Protein AF-A0A429MKH1-F1 (afdb_monomer)

Organism: Acinetobacter baumannii (NCBI:txid470)

Secondary structure (DSSP, 8-state):
--SHHHHHHHHHHHHTT--------S------HHHHHHHHT--SEEEEEE-TT-TT-THHHH-TT--EEEEEEEE-SEEEE-EEEEEEEESTTSTT-TT--SEEEEEEEEE-S-SSHHHHHT--EEEES-EEEEEEESTT-TTT-EEEEEEEE-SEEESEEEESS--SSS--SEEEE-S---PPPPP-------------SSS---SS--SSS--S-----S---------

Radius of gyration: 36.01 Å; Cα contacts (8 Å, |Δi|>4): 322; chains: 1; bounding box: 52×54×144 Å

pLDDT: mean 73.46, std 16.67, range [40.72, 94.19]

Nearest PDB structures (foldseek):
  4kgh-assembly2_B  TM=3.368E-01  e=6.177E+00  Homo sapiens
  5gn0-assembly4_D  TM=1.586E-01  e=2.064E+00  Mus musculus
  8god-assembly1_A  TM=1.828E-01  e=2.181E+00  Homo sapiens

Foldseek 3Di:
DPPVVVVVVVVVVVVVVPPPPPPPPPPPDDQDVVSVCVVCVPPQKDKDKAFQPHPPDCVCVVPVPFRKIKIKIKGQDKDWDWDWDQWDFAQACHPLHHGDGQWIWGGKTKAADDPDPVNRVVGTKIAHTKMKMWIWGPPVDPVPIDGPDIDTHGPDIGTDIDAADDLDPDDGTTPHHHDDDDDDDDDDDDDDPDDPDDDDDPPDDDPDPDVDDDDPDPDPPDDDDDDDDPD

Structure (mmCIF, N/CA/C/O backbone):
data_AF-A0A429MKH1-F1
#
_entry.id   AF-A0A429MKH1-F1
#
loop_
_atom_site.group_PDB
_atom_site.id
_atom_site.type_symbol
_atom_site.label_atom_id
_atom_site.label_alt_id
_atom_site.label_comp_id
_atom_site.label_asym_id
_atom_site.label_entity_id
_atom_site.label_seq_id
_atom_site.pdbx_PDB_ins_code
_atom_site.Cartn_x
_atom_site.Cartn_y
_atom_site.Cartn_z
_atom_site.occupancy
_atom_site.B_iso_or_equiv
_atom_site.auth_seq_id
_atom_site.auth_comp_id
_atom_site.auth_asym_id
_atom_site.auth_atom_id
_atom_site.pdbx_PDB_model_num
ATOM 1 N N . MET A 1 1 ? 3.947 -36.024 83.982 1.00 50.41 1 MET A N 1
ATOM 2 C CA . MET A 1 1 ? 3.284 -35.509 82.759 1.00 50.41 1 MET A CA 1
ATOM 3 C C . MET A 1 1 ? 3.211 -33.966 82.731 1.00 50.41 1 MET A C 1
ATOM 5 O O . MET A 1 1 ? 2.159 -33.421 82.443 1.00 50.41 1 MET A O 1
ATOM 9 N N . ARG A 1 2 ? 4.301 -33.231 83.033 1.00 52.84 2 ARG A N 1
ATOM 10 C CA . ARG A 1 2 ? 4.325 -31.740 83.039 1.00 52.84 2 ARG A CA 1
ATOM 11 C C . ARG A 1 2 ? 5.346 -31.118 82.068 1.00 52.84 2 ARG A C 1
ATOM 13 O O . ARG A 1 2 ? 5.471 -29.906 82.037 1.00 52.84 2 ARG A O 1
ATOM 20 N N . GLN A 1 3 ? 6.064 -31.931 81.285 1.00 53.59 3 GLN A N 1
ATOM 21 C CA . GLN A 1 3 ? 7.113 -31.466 80.358 1.00 53.59 3 GLN A CA 1
ATOM 22 C C . GLN A 1 3 ? 6.647 -31.337 78.895 1.00 53.59 3 GLN A C 1
ATOM 24 O O . GLN A 1 3 ? 7.294 -30.658 78.105 1.00 53.59 3 GLN A O 1
ATOM 29 N N . PHE A 1 4 ? 5.511 -31.940 78.526 1.00 52.59 4 PHE A N 1
ATOM 30 C CA . PHE A 1 4 ? 4.988 -31.875 77.153 1.00 52.59 4 PHE A CA 1
ATOM 31 C C . PHE A 1 4 ? 4.237 -30.569 76.847 1.00 52.59 4 PHE A C 1
ATOM 33 O O . PHE A 1 4 ? 4.189 -30.151 75.695 1.00 52.59 4 PHE A O 1
ATOM 40 N N . THR A 1 5 ? 3.717 -29.877 77.865 1.00 55.75 5 THR A N 1
ATOM 41 C CA . THR A 1 5 ? 2.999 -28.602 77.701 1.00 55.75 5 THR A CA 1
ATOM 42 C C . THR A 1 5 ? 3.941 -27.415 77.490 1.00 55.75 5 THR A C 1
ATOM 44 O O . THR A 1 5 ? 3.626 -26.520 76.713 1.00 55.75 5 THR A O 1
ATOM 47 N N . SER A 1 6 ? 5.130 -27.413 78.103 1.00 57.75 6 SER A N 1
ATOM 48 C CA . SER A 1 6 ? 6.136 -26.356 77.904 1.00 57.75 6 SER A CA 1
ATOM 49 C C . SER A 1 6 ? 6.764 -26.384 76.507 1.00 57.75 6 SER A C 1
ATOM 51 O O . SER A 1 6 ? 7.094 -25.334 75.963 1.00 57.75 6 SER A O 1
ATOM 53 N N . LEU A 1 7 ? 6.886 -27.571 75.901 1.00 55.81 7 LEU A N 1
ATOM 54 C CA . LEU A 1 7 ? 7.431 -27.735 74.551 1.00 55.81 7 LEU A CA 1
ATOM 55 C C . LEU A 1 7 ? 6.465 -27.204 73.478 1.00 55.81 7 LEU A C 1
ATOM 57 O O . LEU A 1 7 ? 6.894 -26.549 72.534 1.00 55.81 7 LEU A O 1
ATOM 61 N N . GLN A 1 8 ? 5.158 -27.417 73.654 1.00 58.69 8 GLN A N 1
ATOM 62 C CA . GLN A 1 8 ? 4.128 -26.889 72.752 1.00 58.69 8 GLN A CA 1
ATOM 63 C C . GLN A 1 8 ? 4.054 -25.356 72.790 1.00 58.69 8 GLN A C 1
ATOM 65 O O . GLN A 1 8 ? 3.922 -24.727 71.744 1.00 58.69 8 GLN A O 1
ATOM 70 N N . VAL A 1 9 ? 4.212 -24.750 73.972 1.00 63.03 9 VAL A N 1
ATOM 71 C CA . VAL A 1 9 ? 4.250 -23.284 74.121 1.00 63.03 9 VAL A CA 1
ATOM 72 C C . VAL A 1 9 ? 5.523 -22.694 73.499 1.00 63.03 9 VAL A C 1
ATOM 74 O O . VAL A 1 9 ? 5.456 -21.655 72.845 1.00 63.03 9 VAL A O 1
ATOM 77 N N . ALA A 1 10 ? 6.668 -23.374 73.626 1.00 63.72 10 ALA A N 1
ATOM 78 C CA . ALA A 1 10 ? 7.926 -22.934 73.018 1.00 63.72 10 ALA A CA 1
ATOM 79 C C . ALA A 1 10 ? 7.898 -22.987 71.478 1.00 63.72 10 ALA A C 1
ATOM 81 O O . ALA A 1 10 ? 8.402 -22.075 70.827 1.00 63.72 10 ALA A O 1
ATOM 82 N N . ILE A 1 11 ? 7.266 -24.010 70.890 1.00 63.50 11 ILE A N 1
ATOM 83 C CA . ILE A 1 11 ? 7.128 -24.145 69.429 1.00 63.50 11 ILE A CA 1
ATOM 84 C C . ILE A 1 11 ? 6.148 -23.102 68.865 1.00 63.50 11 ILE A C 1
ATOM 86 O O . ILE A 1 11 ? 6.409 -22.537 67.804 1.00 63.50 11 ILE A O 1
ATOM 90 N N . LEU A 1 12 ? 5.069 -22.779 69.591 1.00 60.75 12 LEU A N 1
ATOM 91 C CA . LEU A 1 12 ? 4.129 -21.725 69.187 1.00 60.75 12 LEU A CA 1
ATOM 92 C C . LEU A 1 12 ? 4.775 -20.325 69.227 1.00 60.75 12 LEU A C 1
ATOM 94 O O . LEU A 1 12 ? 4.520 -19.502 68.351 1.00 60.75 12 LEU A O 1
ATOM 98 N N . ALA A 1 13 ? 5.647 -20.070 70.210 1.00 61.47 13 ALA A N 1
ATOM 99 C CA . ALA A 1 13 ? 6.377 -18.808 70.330 1.00 61.47 13 ALA A CA 1
ATOM 100 C C . ALA A 1 13 ? 7.478 -18.652 69.262 1.00 61.47 13 ALA A C 1
ATOM 102 O O . ALA A 1 13 ? 7.646 -17.562 68.718 1.00 61.47 13 ALA A O 1
ATOM 103 N N . LEU A 1 14 ? 8.186 -19.733 68.905 1.00 56.56 14 LEU A N 1
ATOM 104 C CA . LEU A 1 14 ? 9.187 -19.714 67.828 1.00 56.56 14 LEU A CA 1
ATOM 105 C C . LEU A 1 14 ? 8.554 -19.594 66.432 1.00 56.56 14 LEU A C 1
ATOM 107 O O . LEU A 1 14 ? 9.111 -18.915 65.574 1.00 56.56 14 LEU A O 1
ATOM 111 N N . GLY A 1 15 ? 7.374 -20.186 66.208 1.00 58.03 15 GLY A N 1
ATOM 112 C CA . GLY A 1 15 ? 6.645 -20.068 64.939 1.00 58.03 15 GLY A CA 1
ATOM 113 C C . GLY A 1 15 ? 6.175 -18.642 64.632 1.00 58.03 15 GLY A C 1
ATOM 114 O O . GLY A 1 15 ? 6.086 -18.259 63.469 1.00 58.03 15 GLY A O 1
ATOM 115 N N . SER A 1 16 ? 5.948 -17.824 65.665 1.00 56.78 16 SER A N 1
ATOM 116 C CA . SER A 1 16 ? 5.509 -16.435 65.501 1.00 56.78 16 SER A CA 1
ATOM 117 C C . SER A 1 16 ? 6.647 -15.454 65.178 1.00 56.78 16 SER A C 1
ATOM 119 O O . SER A 1 16 ? 6.367 -14.322 64.792 1.00 56.78 16 SER A O 1
ATOM 121 N N . LEU A 1 17 ? 7.912 -15.874 65.304 1.00 53.59 17 LEU A N 1
ATOM 122 C CA . LEU A 1 17 ? 9.107 -15.080 64.973 1.00 53.59 17 LEU A CA 1
ATOM 123 C C . LEU A 1 17 ? 9.612 -15.320 63.538 1.00 53.59 17 LEU A C 1
ATOM 125 O O . LEU A 1 17 ? 10.486 -14.595 63.071 1.00 53.59 17 LEU A O 1
ATOM 129 N N . CYS A 1 18 ? 9.060 -16.312 62.829 1.00 48.94 18 CYS A N 1
ATOM 130 C CA . CYS A 1 18 ? 9.455 -16.674 61.463 1.00 48.94 18 CYS A CA 1
ATOM 131 C C . CYS A 1 18 ? 8.502 -16.159 60.375 1.00 48.94 18 CYS A C 1
ATOM 133 O O . CYS A 1 18 ? 8.669 -16.515 59.209 1.00 48.94 18 CYS A O 1
ATOM 135 N N . PHE A 1 19 ? 7.530 -15.304 60.709 1.00 48.75 19 PHE A N 1
ATOM 136 C CA . PHE A 1 19 ? 6.819 -14.551 59.681 1.00 48.75 19 PHE A CA 1
ATOM 137 C C . PHE A 1 19 ? 7.773 -13.514 59.102 1.00 48.75 19 PHE A C 1
ATOM 139 O O . PHE A 1 19 ? 7.981 -12.445 59.670 1.00 48.75 19 PHE A O 1
ATOM 146 N N . SER A 1 20 ? 8.379 -13.854 57.967 1.00 53.75 20 SER A N 1
ATOM 147 C CA . SER A 1 20 ? 9.027 -12.890 57.097 1.00 53.75 20 SER A CA 1
ATOM 148 C C . SER A 1 20 ? 8.030 -11.765 56.828 1.00 53.75 20 SER A C 1
ATOM 150 O O . SER A 1 20 ? 7.059 -11.942 56.094 1.00 53.75 20 SER A O 1
ATOM 152 N N . THR A 1 21 ? 8.250 -10.601 57.434 1.00 56.50 21 THR A N 1
ATOM 153 C CA . THR A 1 21 ? 7.690 -9.356 56.924 1.00 56.50 21 THR A CA 1
ATOM 154 C C . THR A 1 21 ? 8.308 -9.170 55.549 1.00 56.50 21 THR A C 1
ATOM 156 O O . THR A 1 21 ? 9.430 -8.679 55.423 1.00 56.50 21 THR A O 1
ATOM 159 N N . ALA A 1 22 ? 7.614 -9.642 54.516 1.00 48.25 22 ALA A N 1
ATOM 160 C CA . ALA A 1 22 ? 7.867 -9.195 53.166 1.00 48.25 22 ALA A CA 1
ATOM 161 C C . ALA A 1 22 ? 7.499 -7.711 53.155 1.00 48.25 22 ALA A C 1
ATOM 163 O O . ALA A 1 22 ? 6.336 -7.344 52.997 1.00 48.25 22 ALA A O 1
ATOM 164 N N . TYR A 1 23 ? 8.486 -6.857 53.419 1.00 49.69 23 TYR A N 1
ATOM 165 C CA . TYR A 1 23 ? 8.398 -5.466 53.025 1.00 49.69 23 TYR A CA 1
ATOM 166 C C . TYR A 1 23 ? 8.253 -5.496 51.507 1.00 49.69 23 TYR A C 1
ATOM 168 O O . TYR A 1 23 ? 9.202 -5.807 50.789 1.00 49.69 23 TYR A O 1
ATOM 176 N N . ALA A 1 24 ? 7.031 -5.270 51.029 1.00 41.91 24 ALA A N 1
ATOM 177 C CA . ALA A 1 24 ? 6.824 -4.819 49.671 1.00 41.91 24 ALA A CA 1
ATOM 178 C C . ALA A 1 24 ? 7.508 -3.455 49.600 1.00 41.91 24 ALA A C 1
ATOM 180 O O . ALA A 1 24 ? 6.953 -2.446 50.033 1.00 41.91 24 ALA A O 1
ATOM 181 N N . ASP A 1 25 ? 8.771 -3.472 49.183 1.00 42.44 25 ASP A N 1
ATOM 182 C CA . ASP A 1 25 ? 9.542 -2.274 48.917 1.00 42.44 25 ASP A CA 1
ATOM 183 C C . ASP A 1 25 ? 8.724 -1.405 47.959 1.00 42.44 25 ASP A C 1
ATOM 185 O O . ASP A 1 25 ? 8.190 -1.887 46.954 1.00 42.44 25 ASP A O 1
ATOM 189 N N . SER A 1 26 ? 8.557 -0.140 48.327 1.00 51.47 26 SER A N 1
ATOM 190 C CA . SER A 1 26 ? 7.671 0.847 47.714 1.00 51.47 26 SER A CA 1
ATOM 191 C C . SER A 1 26 ? 8.205 1.339 46.365 1.00 51.47 26 SER A C 1
ATOM 193 O O . SER A 1 26 ? 8.283 2.537 46.108 1.00 51.47 26 SER A O 1
ATOM 195 N N . THR A 1 27 ? 8.616 0.414 45.504 1.00 52.97 27 THR A N 1
ATOM 196 C CA . THR A 1 27 ? 9.078 0.678 44.135 1.00 52.97 27 THR A CA 1
ATOM 197 C C . THR A 1 27 ? 7.924 0.710 43.135 1.00 52.97 27 THR A C 1
ATOM 199 O O . THR A 1 27 ? 8.103 1.119 41.990 1.00 52.97 27 THR A O 1
ATOM 202 N N . LEU A 1 28 ? 6.714 0.347 43.568 1.00 50.41 28 LEU A N 1
ATOM 203 C CA . LEU A 1 28 ? 5.492 0.624 42.825 1.00 50.41 28 LEU A CA 1
ATOM 204 C C . LEU A 1 28 ? 5.065 2.064 43.110 1.00 50.41 28 LEU A C 1
ATOM 206 O O . LEU A 1 28 ? 4.409 2.348 44.111 1.00 50.41 28 LEU A O 1
ATOM 210 N N . VAL A 1 29 ? 5.472 2.973 42.226 1.00 70.56 29 VAL A N 1
ATOM 211 C CA . VAL A 1 29 ? 5.036 4.372 42.237 1.00 70.56 29 VAL A CA 1
ATOM 212 C C . VAL A 1 29 ? 3.586 4.429 41.741 1.00 70.56 29 VAL A C 1
ATOM 214 O O . VAL A 1 29 ? 3.331 4.064 40.590 1.00 70.56 29 VAL A O 1
ATOM 217 N N . PRO A 1 30 ? 2.616 4.860 42.568 1.00 64.69 30 PRO A N 1
ATOM 218 C CA . PRO A 1 30 ? 1.261 5.102 42.098 1.00 64.69 30 PRO A CA 1
ATOM 219 C C . PRO A 1 30 ? 1.279 6.317 41.168 1.00 64.69 30 PRO A C 1
ATOM 221 O O . PRO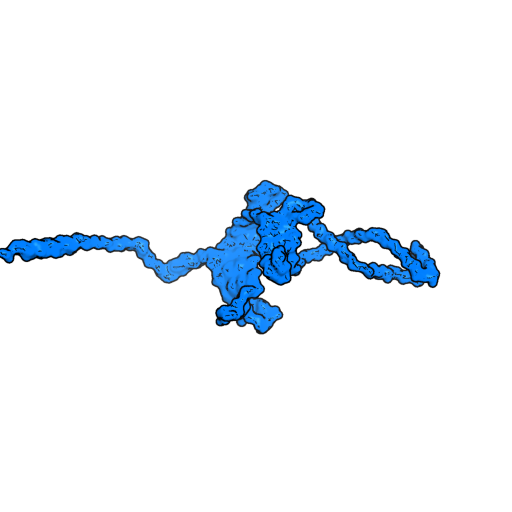 A 1 30 ? 1.517 7.437 41.611 1.00 64.69 30 PRO A O 1
ATOM 224 N N . MET A 1 31 ? 1.050 6.088 39.878 1.00 68.25 31 MET A N 1
ATOM 225 C CA . MET A 1 31 ? 0.896 7.164 38.902 1.00 68.25 31 MET A CA 1
ATOM 226 C C . MET A 1 31 ? -0.550 7.658 38.930 1.00 68.25 31 MET A C 1
ATOM 228 O O . MET A 1 31 ? -1.486 6.866 38.807 1.00 68.25 31 MET A O 1
ATOM 232 N N . SER A 1 32 ? -0.729 8.964 39.102 1.00 77.56 32 SER A N 1
ATOM 233 C CA . SER A 1 32 ? -2.026 9.635 38.989 1.00 77.56 32 SER A CA 1
ATOM 234 C C . SER A 1 32 ? -2.577 9.550 37.563 1.00 77.56 32 SER A C 1
ATOM 236 O O . SER A 1 32 ? -1.822 9.369 36.612 1.00 77.56 32 SER A O 1
ATOM 238 N N . ASP A 1 33 ? -3.884 9.749 37.374 1.00 66.69 33 ASP A N 1
ATOM 239 C CA . ASP A 1 33 ? -4.493 9.779 36.033 1.00 66.69 33 ASP A CA 1
ATOM 240 C C . ASP A 1 33 ? -3.864 10.843 35.114 1.00 66.69 33 ASP A C 1
ATOM 242 O O . ASP A 1 33 ? -3.811 10.658 33.900 1.00 66.69 33 ASP A O 1
ATOM 246 N N . ALA A 1 34 ? -3.321 11.928 35.679 1.00 70.88 34 ALA A N 1
ATOM 247 C CA . ALA A 1 34 ? -2.579 12.946 34.938 1.00 70.88 34 ALA A CA 1
ATOM 248 C C . ALA A 1 34 ? -1.201 12.444 34.473 1.00 70.88 34 ALA A C 1
ATOM 250 O O . ALA A 1 34 ? -0.817 12.685 33.331 1.00 70.88 34 ALA A O 1
ATOM 251 N N . GLU A 1 35 ? -0.482 11.701 35.316 1.00 69.56 35 GLU A N 1
ATOM 252 C CA . GLU A 1 35 ? 0.789 11.061 34.952 1.0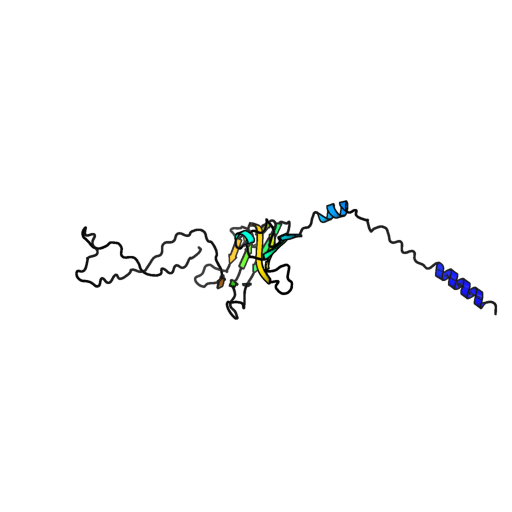0 69.56 35 GLU A CA 1
ATOM 253 C C . GLU A 1 35 ? 0.561 9.894 33.982 1.00 69.56 35 GLU A C 1
ATOM 255 O O . GLU A 1 35 ? 1.269 9.770 32.988 1.00 69.56 35 GLU A O 1
ATOM 260 N N . LEU A 1 36 ? -0.495 9.100 34.187 1.00 66.44 36 LEU A N 1
ATOM 261 C CA . LEU A 1 36 ? -0.951 8.084 33.240 1.00 66.44 36 LEU A CA 1
ATOM 262 C C . LEU A 1 36 ? -1.354 8.701 31.897 1.00 66.44 36 LEU A C 1
ATOM 264 O O . LEU A 1 36 ? -1.063 8.106 30.863 1.00 66.44 36 LEU A O 1
ATOM 268 N N . SER A 1 37 ? -1.991 9.876 31.883 1.00 62.97 37 SER A N 1
ATOM 269 C CA . SER A 1 37 ? -2.334 10.606 30.655 1.00 62.97 37 SER A CA 1
ATOM 270 C C . SER A 1 37 ? -1.098 11.189 29.968 1.00 62.97 37 SER A C 1
ATOM 272 O O . SER A 1 37 ? -1.006 11.133 28.744 1.00 62.97 37 SER A O 1
ATOM 274 N N . ALA A 1 38 ? -0.138 11.719 30.729 1.00 62.81 38 ALA A N 1
ATOM 275 C CA . ALA A 1 38 ? 1.119 12.241 30.196 1.00 62.81 38 ALA A CA 1
ATOM 276 C C . ALA A 1 38 ? 1.988 11.128 29.585 1.00 62.81 38 ALA A C 1
ATOM 278 O O . ALA A 1 38 ? 2.637 11.340 28.566 1.00 62.81 38 ALA A O 1
ATOM 279 N N . THR A 1 39 ? 1.956 9.921 30.159 1.00 60.34 39 THR A N 1
ATOM 280 C CA . THR A 1 39 ? 2.683 8.753 29.642 1.00 60.34 39 THR A CA 1
ATOM 281 C C . THR A 1 39 ? 1.922 8.011 28.531 1.00 60.34 39 THR A C 1
ATOM 283 O O . THR A 1 39 ? 2.551 7.475 27.624 1.00 60.34 39 THR A O 1
ATOM 286 N N . ARG A 1 40 ? 0.578 8.006 28.526 1.00 54.72 40 ARG A N 1
ATOM 287 C CA . ARG A 1 40 ? -0.246 7.409 27.448 1.00 54.72 40 ARG A CA 1
ATOM 288 C C . ARG A 1 40 ? -0.404 8.287 26.203 1.00 54.72 40 ARG A C 1
ATOM 290 O O . ARG A 1 40 ? -0.813 7.767 25.170 1.00 54.72 40 ARG A O 1
ATOM 297 N N . GLY A 1 41 ? -0.079 9.578 26.279 1.00 53.53 41 GLY A N 1
ATOM 298 C CA . GLY A 1 41 ? -0.153 10.517 25.151 1.00 53.53 41 GLY A CA 1
ATOM 299 C C . GLY A 1 41 ? 0.891 10.298 24.047 1.00 53.53 41 GLY A C 1
ATOM 300 O O . GLY A 1 41 ? 0.858 11.003 23.048 1.00 53.53 41 GLY A O 1
ATOM 301 N N . GLN A 1 42 ? 1.801 9.332 24.207 1.00 57.59 42 GLN A N 1
ATOM 302 C CA . GLN A 1 42 ? 2.759 8.898 23.182 1.00 57.59 42 GLN A CA 1
ATOM 303 C C . GLN A 1 42 ? 2.389 7.504 22.662 1.00 57.59 42 GLN A C 1
ATOM 305 O O . GLN A 1 42 ? 3.211 6.586 22.625 1.00 57.59 42 GLN A O 1
ATOM 310 N N . ALA A 1 43 ? 1.112 7.300 22.341 1.00 61.91 43 ALA A N 1
ATOM 311 C CA . ALA A 1 43 ? 0.675 6.054 21.737 1.00 61.91 43 ALA A CA 1
ATOM 312 C C . ALA A 1 43 ? 1.197 6.001 20.296 1.00 61.91 43 ALA A C 1
ATOM 314 O O . ALA A 1 43 ? 0.579 6.531 19.382 1.00 61.91 43 ALA A O 1
ATOM 315 N N . LEU A 1 44 ? 2.337 5.327 20.112 1.00 75.56 44 LEU A N 1
ATOM 316 C CA . LEU A 1 44 ? 2.948 5.063 18.806 1.00 75.56 44 LEU A CA 1
ATOM 317 C C . LEU A 1 44 ? 1.933 4.491 17.800 1.00 75.56 44 LEU A C 1
ATOM 319 O O . LEU A 1 44 ? 2.051 4.732 16.608 1.00 75.56 44 LEU A O 1
ATOM 323 N N . MET A 1 45 ? 0.934 3.744 18.280 1.00 81.94 45 MET A N 1
ATOM 324 C CA . MET A 1 45 ? -0.179 3.233 17.487 1.00 81.94 45 MET A CA 1
ATOM 325 C C . MET A 1 45 ? -1.493 3.870 17.946 1.00 81.94 45 MET A C 1
ATOM 327 O O . MET A 1 45 ? -1.872 3.742 19.113 1.00 81.94 45 MET A O 1
ATOM 331 N N . SER A 1 46 ? -2.214 4.500 17.022 1.00 85.00 46 SER A N 1
ATOM 332 C CA . SER A 1 46 ? -3.532 5.089 17.246 1.00 85.00 46 SER A CA 1
ATOM 333 C C . SER A 1 46 ? -4.610 4.254 16.555 1.00 85.00 46 SER A C 1
ATOM 335 O O . SER A 1 46 ? -4.469 3.834 15.411 1.00 85.00 46 SER A O 1
ATOM 337 N N . MET A 1 47 ? -5.712 3.976 17.250 1.00 85.62 47 MET A N 1
ATOM 338 C CA . MET A 1 47 ? -6.861 3.279 16.670 1.00 85.62 47 MET A CA 1
ATOM 339 C C . MET A 1 47 ? -8.052 4.227 16.636 1.00 85.62 47 MET A C 1
ATOM 341 O O . MET A 1 47 ? -8.427 4.804 17.654 1.00 85.62 47 MET A O 1
ATOM 345 N N . SER A 1 48 ? -8.667 4.360 15.469 1.00 88.44 48 SER A N 1
ATOM 346 C CA . SER A 1 48 ? -9.866 5.162 15.254 1.00 88.44 48 SER A CA 1
ATOM 347 C C . SER A 1 48 ? -10.937 4.331 14.555 1.00 88.44 48 SER A C 1
ATOM 349 O O . SER A 1 48 ? -10.640 3.429 13.769 1.00 88.44 48 SER A O 1
ATOM 351 N N . TYR A 1 49 ? -12.196 4.612 14.878 1.00 89.69 49 TYR A N 1
ATOM 352 C CA . TYR A 1 49 ? -13.349 3.958 14.276 1.00 89.69 49 TYR A CA 1
ATOM 353 C C . TYR A 1 49 ? -14.320 5.018 13.771 1.00 89.69 49 TYR A C 1
ATOM 355 O O . TYR A 1 49 ? -14.731 5.891 14.533 1.00 89.69 49 TYR A O 1
ATOM 363 N N . ILE A 1 50 ? -14.693 4.918 12.498 1.00 88.75 50 ILE A N 1
ATOM 364 C CA . ILE A 1 50 ? -15.715 5.752 11.872 1.00 88.75 50 ILE A CA 1
ATOM 365 C C . ILE A 1 50 ? -16.936 4.869 11.630 1.00 88.75 50 ILE A C 1
ATOM 367 O O . ILE A 1 50 ? -16.878 3.881 10.891 1.00 88.75 50 ILE A O 1
ATOM 371 N N . ALA A 1 51 ? -18.053 5.216 12.266 1.00 86.62 51 ALA A N 1
ATOM 372 C CA . ALA A 1 51 ? -19.289 4.459 12.132 1.00 86.62 51 ALA A CA 1
ATOM 373 C C . ALA A 1 51 ? -19.917 4.630 10.730 1.00 86.62 51 ALA A C 1
ATOM 375 O O . ALA A 1 51 ? -19.712 5.657 10.079 1.00 86.62 51 ALA A O 1
ATOM 376 N N . PRO A 1 52 ? -20.753 3.678 10.269 1.00 86.31 52 PRO A N 1
ATOM 377 C CA . PRO A 1 52 ? -21.450 3.787 8.982 1.00 86.31 52 PRO A CA 1
ATOM 378 C C . PRO A 1 52 ? -22.251 5.084 8.800 1.00 86.31 52 PRO A C 1
ATOM 380 O O . PRO A 1 52 ? -22.270 5.667 7.724 1.00 86.31 52 PRO A O 1
ATOM 383 N N . ASN A 1 53 ? -22.880 5.562 9.876 1.00 84.75 53 ASN A N 1
ATOM 384 C CA . ASN A 1 53 ? -23.734 6.751 9.853 1.00 84.75 53 ASN A CA 1
ATOM 385 C C . ASN A 1 53 ? -22.998 8.048 10.237 1.00 84.75 53 ASN A C 1
ATOM 387 O O . ASN A 1 53 ? -23.645 9.090 10.358 1.00 84.75 53 ASN A O 1
ATOM 391 N N . ASP A 1 54 ? -21.685 7.987 10.474 1.00 84.31 54 ASP A N 1
ATOM 392 C CA . ASP A 1 54 ? -20.885 9.142 10.881 1.00 84.31 54 ASP A CA 1
ATOM 393 C C . ASP A 1 54 ? -20.785 10.175 9.745 1.00 84.31 54 ASP A C 1
ATOM 395 O O . ASP A 1 54 ? -20.692 9.823 8.570 1.00 84.31 54 ASP A O 1
ATOM 399 N N . SER A 1 55 ? -20.786 11.464 10.083 1.00 81.56 55 SER A N 1
ATOM 400 C CA . SER A 1 55 ? -20.580 12.551 9.118 1.00 81.56 55 SER A CA 1
ATOM 401 C C . SER A 1 55 ? -19.210 12.519 8.433 1.00 81.56 55 SER A C 1
ATOM 403 O O . SER A 1 5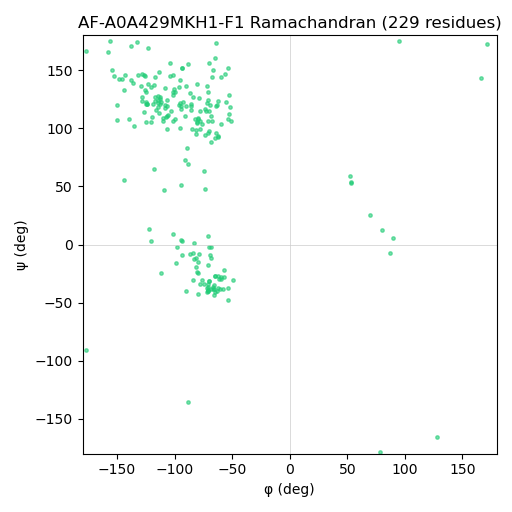5 ? -19.095 13.001 7.310 1.00 81.56 55 SER A O 1
ATOM 405 N N . ALA A 1 56 ? -18.188 11.952 9.082 1.00 83.81 56 ALA A N 1
ATOM 406 C CA . ALA A 1 56 ? -16.851 11.784 8.518 1.00 83.81 56 ALA A CA 1
ATOM 407 C C . ALA A 1 56 ? -16.752 10.590 7.548 1.00 83.81 56 ALA A C 1
ATOM 409 O O . ALA A 1 56 ? -15.730 10.414 6.884 1.00 83.81 56 ALA A O 1
ATOM 410 N N . ASN A 1 57 ? -17.796 9.758 7.455 1.00 84.25 57 ASN A N 1
ATOM 411 C CA . ASN A 1 57 ? -17.813 8.598 6.577 1.00 84.25 57 ASN A CA 1
ATOM 412 C C . ASN A 1 57 ? -18.143 8.998 5.129 1.00 84.25 57 ASN A C 1
ATOM 414 O O . ASN A 1 57 ? -19.296 9.259 4.779 1.00 84.25 57 ASN A O 1
ATOM 418 N N . LEU A 1 58 ? -17.122 9.007 4.270 1.00 83.31 58 LEU A N 1
ATOM 419 C CA . LEU A 1 58 ? -17.269 9.359 2.856 1.00 83.31 58 LEU A CA 1
ATOM 420 C C . LEU A 1 58 ? -18.010 8.287 2.036 1.00 83.31 58 LEU A C 1
ATOM 422 O O . LEU A 1 58 ? -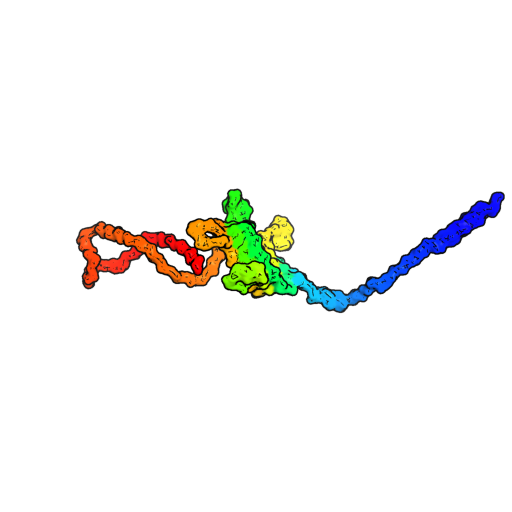18.549 8.618 0.981 1.00 83.31 58 LEU A O 1
ATOM 426 N N . GLU A 1 59 ? -18.131 7.039 2.510 1.00 81.06 59 GLU A N 1
ATOM 427 C CA . GLU A 1 59 ? -18.900 6.008 1.788 1.00 81.06 59 GLU A CA 1
ATOM 428 C C . GLU A 1 59 ? -20.384 6.338 1.709 1.00 81.06 59 GLU A C 1
ATOM 430 O O . GLU A 1 59 ? -21.033 5.995 0.723 1.00 81.06 59 GLU A O 1
ATOM 435 N N . LYS A 1 60 ? -20.909 7.099 2.674 1.00 75.19 60 LYS A N 1
ATOM 436 C CA . LYS A 1 60 ? -22.281 7.611 2.623 1.00 75.19 60 LYS A CA 1
ATOM 437 C C . LYS A 1 60 ? -22.531 8.493 1.392 1.00 7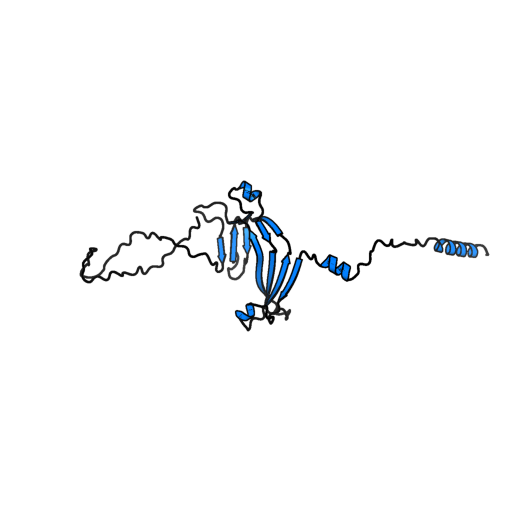5.19 60 LYS A C 1
ATOM 439 O O . LYS A 1 60 ? -23.660 8.549 0.908 1.00 75.19 60 LYS A O 1
ATOM 444 N N . LEU A 1 61 ? -21.503 9.189 0.892 1.00 76.81 61 LEU A N 1
ATOM 445 C CA . LEU A 1 61 ? -21.598 10.032 -0.307 1.00 76.81 61 LEU A CA 1
ATOM 446 C C . LEU A 1 61 ? -21.615 9.197 -1.592 1.00 76.81 61 LEU A C 1
ATOM 448 O O . LEU A 1 61 ? -22.224 9.612 -2.575 1.00 76.81 61 LEU A O 1
ATOM 452 N N . ARG A 1 62 ? -20.959 8.031 -1.585 1.00 80.69 62 ARG A N 1
ATOM 453 C CA . ARG A 1 62 ? -20.959 7.089 -2.710 1.00 80.69 62 ARG A CA 1
ATOM 454 C C . ARG A 1 62 ? -22.243 6.257 -2.744 1.00 80.69 62 ARG A C 1
ATOM 456 O O . ARG A 1 62 ? -22.802 6.041 -3.814 1.00 80.69 62 ARG A O 1
ATOM 463 N N . ASP A 1 63 ? -22.692 5.785 -1.583 1.00 77.69 63 ASP A N 1
ATOM 464 C CA . ASP A 1 63 ? -23.900 4.984 -1.401 1.00 77.69 63 ASP A CA 1
ATOM 465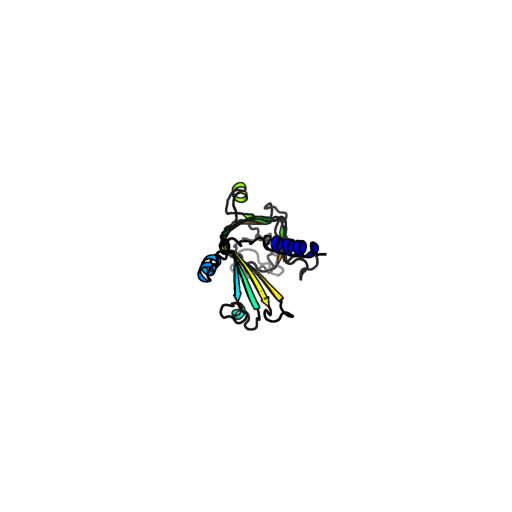 C C . ASP A 1 63 ? -24.499 5.235 -0.008 1.00 77.69 63 ASP A C 1
ATOM 467 O O . ASP A 1 63 ? -23.999 4.760 1.017 1.00 77.69 63 ASP A O 1
ATOM 471 N N . SER A 1 64 ? -25.616 5.963 0.018 1.00 70.19 64 SER A N 1
ATOM 472 C CA . SER A 1 64 ? -26.336 6.344 1.238 1.00 70.19 64 SER A CA 1
ATOM 473 C C . SER A 1 64 ? -26.999 5.171 1.965 1.00 70.19 64 SER A C 1
ATOM 475 O O . SER A 1 64 ? -27.436 5.335 3.104 1.00 70.19 64 SER A O 1
ATOM 477 N N . SER A 1 65 ? -27.064 3.996 1.333 1.00 72.62 65 SER A N 1
ATOM 478 C CA . SER A 1 65 ? -27.539 2.746 1.930 1.00 72.62 65 SER A CA 1
ATOM 479 C C . SER A 1 65 ? -26.403 1.842 2.424 1.00 72.62 65 SER A C 1
ATOM 481 O O . SER A 1 65 ? -26.660 0.784 3.007 1.00 72.62 65 SER A O 1
ATOM 483 N N . SER A 1 66 ? -25.142 2.246 2.224 1.00 75.31 66 SER A N 1
ATOM 484 C CA . SER A 1 66 ? -23.998 1.437 2.628 1.00 75.31 66 SER A CA 1
ATOM 485 C C . SER A 1 66 ? -23.845 1.415 4.154 1.00 75.31 66 SER A C 1
ATOM 487 O O . SER A 1 66 ? -23.705 2.432 4.826 1.00 75.31 66 SER A O 1
ATOM 489 N N . ASN A 1 67 ? -23.875 0.212 4.729 1.00 85.88 67 ASN A N 1
ATOM 490 C CA . ASN A 1 67 ? -23.655 -0.021 6.157 1.00 85.88 67 ASN A CA 1
ATOM 491 C C . ASN A 1 67 ? -22.181 -0.368 6.426 1.00 85.88 67 ASN A C 1
ATOM 493 O O . ASN A 1 67 ? -21.883 -1.420 6.997 1.00 85.88 67 ASN A O 1
ATOM 497 N N . VAL A 1 68 ? -21.259 0.456 5.919 1.00 89.44 68 VAL A N 1
ATOM 498 C CA . VAL A 1 68 ? -19.810 0.210 5.984 1.00 89.44 68 VAL A CA 1
ATOM 499 C C . VAL A 1 68 ? -19.169 1.139 7.008 1.00 89.44 68 VAL A C 1
ATOM 501 O O . VAL A 1 68 ? -19.253 2.355 6.878 1.00 89.44 68 VAL A O 1
ATOM 504 N N . GLY A 1 69 ? -18.547 0.567 8.037 1.00 90.38 69 GLY A N 1
ATOM 505 C CA . GLY A 1 69 ? -17.737 1.293 9.016 1.00 90.38 69 GLY A CA 1
ATOM 506 C C . GLY A 1 69 ? -16.248 1.081 8.758 1.00 90.38 69 GLY A C 1
ATOM 507 O O . GLY A 1 69 ? -15.859 0.065 8.183 1.00 90.38 69 GLY A O 1
ATOM 508 N N . PHE A 1 70 ? -15.419 2.015 9.213 1.00 91.88 70 PHE A N 1
ATOM 509 C CA . PHE A 1 70 ? -13.973 1.978 9.003 1.00 91.88 70 PHE A CA 1
ATOM 510 C C . PHE A 1 70 ? -13.230 1.866 10.321 1.00 91.88 70 PHE A C 1
ATOM 512 O O . PHE A 1 70 ? -13.424 2.689 11.212 1.00 91.88 70 PHE A O 1
ATOM 519 N N . TYR A 1 71 ? -12.355 0.873 10.429 1.00 91.75 71 TYR A N 1
ATOM 520 C CA . TYR A 1 71 ? -11.411 0.744 11.535 1.00 91.75 71 TYR A CA 1
ATOM 521 C C . TYR A 1 71 ? -10.024 1.092 11.021 1.00 91.75 71 TYR A C 1
ATOM 523 O O . TYR A 1 71 ? -9.468 0.329 10.235 1.00 91.75 71 TYR A O 1
ATOM 531 N N . LYS A 1 72 ? -9.476 2.226 11.455 1.00 91.81 72 LYS A N 1
ATOM 532 C CA . LYS A 1 72 ? -8.155 2.710 11.051 1.00 91.81 72 LYS A CA 1
ATOM 533 C C . LYS A 1 72 ? -7.180 2.581 12.215 1.00 91.81 72 LYS A C 1
ATOM 535 O O . LYS A 1 72 ? -7.373 3.197 13.261 1.00 91.81 72 LYS A O 1
ATOM 540 N N . LEU A 1 73 ? -6.128 1.804 12.000 1.00 91.56 73 LEU A N 1
ATOM 541 C CA . LEU A 1 73 ? -4.960 1.698 12.860 1.00 91.56 73 LEU A CA 1
ATOM 542 C C . LEU A 1 73 ? -3.836 2.528 12.233 1.00 91.56 73 LEU A C 1
ATOM 544 O O . LEU A 1 73 ? -3.295 2.145 11.199 1.00 91.56 73 LEU A O 1
ATOM 548 N N . GLY A 1 74 ? -3.534 3.681 12.817 1.00 91.50 74 GLY A N 1
ATOM 549 C CA . GLY A 1 74 ? -2.404 4.526 12.451 1.00 91.50 74 GLY A CA 1
ATOM 550 C C . GLY A 1 74 ? -1.179 4.226 13.307 1.00 91.50 74 GLY A C 1
ATOM 551 O O . GLY A 1 74 ? -1.298 3.794 14.452 1.00 91.50 74 GLY A O 1
ATOM 552 N N . LEU A 1 75 ? -0.006 4.470 12.744 1.00 90.38 75 LEU A N 1
ATOM 553 C CA . LEU A 1 75 ? 1.269 4.523 13.440 1.00 90.38 75 LEU A CA 1
ATOM 554 C C . LEU A 1 75 ? 1.749 5.975 13.383 1.00 90.38 75 LEU A C 1
ATOM 556 O O . LEU A 1 75 ? 1.919 6.504 12.292 1.00 90.38 75 LEU A O 1
ATOM 560 N N . GLU A 1 76 ? 1.957 6.624 14.522 1.00 88.06 76 GLU A N 1
ATOM 561 C CA . GLU A 1 76 ? 2.479 7.995 14.596 1.00 88.06 76 GLU A CA 1
ATOM 562 C C . GLU A 1 76 ? 4.012 7.964 14.619 1.00 88.06 76 GLU A C 1
ATOM 564 O O . GLU A 1 76 ? 4.650 8.196 15.647 1.00 88.06 76 GLU A O 1
ATOM 569 N N . ALA A 1 77 ? 4.601 7.577 13.485 1.00 88.44 77 ALA A N 1
ATOM 570 C CA . ALA A 1 77 ? 6.045 7.505 13.287 1.00 88.44 77 ALA A CA 1
ATOM 571 C C . ALA A 1 77 ? 6.438 7.573 11.805 1.00 88.44 77 ALA A C 1
ATOM 573 O O . ALA A 1 77 ? 5.619 7.368 10.906 1.00 88.44 77 ALA A O 1
ATOM 574 N N . GLU A 1 78 ? 7.727 7.810 11.568 1.00 89.75 78 GLU A N 1
ATOM 575 C CA . GLU A 1 78 ? 8.370 7.547 10.284 1.00 89.75 78 GLU A CA 1
ATOM 576 C C . GLU A 1 78 ? 8.827 6.086 10.251 1.00 89.75 78 GLU A C 1
ATOM 578 O O . GLU A 1 78 ? 9.603 5.642 11.097 1.00 89.75 78 GLU A O 1
ATOM 583 N N . LEU A 1 79 ? 8.295 5.327 9.297 1.00 90.00 79 LEU A N 1
ATOM 584 C CA . LEU A 1 79 ? 8.645 3.934 9.074 1.00 90.00 79 LEU A CA 1
ATOM 585 C C . LEU A 1 79 ? 9.567 3.843 7.858 1.00 90.00 79 LEU A C 1
ATOM 587 O O . LEU A 1 79 ? 9.151 4.127 6.737 1.00 90.00 79 LEU A O 1
ATOM 591 N N . GLU A 1 80 ? 10.806 3.426 8.091 1.00 92.56 80 GLU A N 1
ATOM 592 C CA . GLU A 1 80 ? 11.812 3.187 7.057 1.00 92.56 80 GLU A CA 1
ATOM 593 C C . GLU A 1 80 ? 11.802 1.699 6.667 1.00 92.56 80 GLU A C 1
ATOM 595 O O . GLU A 1 80 ? 11.991 0.822 7.512 1.00 92.56 80 GLU A O 1
ATOM 600 N N . ILE A 1 81 ? 11.510 1.400 5.395 1.00 90.75 81 ILE A N 1
ATOM 601 C CA . ILE A 1 81 ? 11.411 0.031 4.869 1.00 90.75 81 ILE A CA 1
ATOM 602 C C . ILE A 1 81 ? 12.276 -0.139 3.624 1.00 90.75 81 ILE A C 1
ATOM 604 O O . ILE A 1 81 ? 12.024 0.482 2.592 1.00 90.75 81 ILE A O 1
ATOM 608 N N . ASN A 1 82 ? 13.192 -1.100 3.668 1.00 91.25 82 ASN A N 1
ATOM 609 C CA . ASN A 1 82 ? 13.768 -1.712 2.477 1.00 91.25 82 ASN A CA 1
ATOM 610 C C . ASN A 1 82 ? 13.327 -3.170 2.401 1.00 91.25 82 ASN A C 1
ATOM 612 O O . ASN A 1 82 ? 13.651 -3.992 3.261 1.00 91.25 82 ASN A O 1
ATOM 616 N N . ALA A 1 83 ? 12.516 -3.475 1.394 1.00 90.75 83 ALA A N 1
ATOM 617 C CA . ALA A 1 83 ? 11.923 -4.789 1.227 1.00 90.75 83 ALA A CA 1
ATOM 618 C C . ALA A 1 83 ? 12.224 -5.334 -0.163 1.00 90.75 83 ALA A C 1
ATOM 620 O O . ALA A 1 83 ? 12.009 -4.664 -1.170 1.00 90.75 83 ALA A O 1
ATOM 621 N N . ASN A 1 84 ? 12.650 -6.594 -0.212 1.00 90.00 84 ASN A N 1
ATOM 622 C CA . ASN A 1 84 ? 12.738 -7.372 -1.438 1.00 90.00 84 ASN A CA 1
ATOM 623 C C . ASN A 1 84 ? 11.830 -8.596 -1.306 1.00 90.00 84 ASN A C 1
ATOM 625 O O . ASN A 1 84 ? 12.070 -9.502 -0.507 1.00 90.00 84 ASN A O 1
ATOM 629 N N . ILE A 1 85 ? 10.746 -8.582 -2.067 1.00 91.69 85 ILE A N 1
ATOM 630 C CA . ILE A 1 85 ? 9.673 -9.560 -2.038 1.00 91.69 85 ILE A CA 1
ATOM 631 C C . ILE A 1 85 ? 9.757 -10.358 -3.333 1.00 91.69 85 ILE A C 1
ATOM 633 O O . ILE A 1 85 ? 9.402 -9.887 -4.412 1.00 91.69 85 ILE A O 1
ATOM 637 N N . ARG A 1 86 ? 10.181 -11.619 -3.220 1.00 91.00 86 ARG A N 1
ATOM 638 C CA . ARG A 1 86 ? 10.288 -12.515 -4.379 1.00 91.00 86 ARG A CA 1
ATOM 639 C C . ARG A 1 86 ? 8.956 -12.690 -5.109 1.00 91.00 86 ARG A C 1
ATOM 641 O O . ARG A 1 86 ? 8.958 -12.796 -6.327 1.00 91.00 86 ARG A O 1
ATOM 648 N N . LYS A 1 87 ? 7.846 -12.756 -4.370 1.00 91.06 87 LYS A N 1
ATOM 649 C CA . LYS A 1 87 ? 6.506 -12.931 -4.934 1.00 91.06 87 LYS A CA 1
ATOM 650 C C . LYS A 1 87 ? 5.458 -12.268 -4.044 1.00 91.06 87 LYS A C 1
ATOM 652 O O . LYS A 1 87 ? 5.351 -12.620 -2.869 1.00 91.06 87 LYS A O 1
ATOM 657 N N . LEU A 1 88 ? 4.718 -11.309 -4.594 1.00 91.31 88 LEU A N 1
ATOM 658 C CA . LEU A 1 88 ? 3.602 -10.625 -3.948 1.00 91.31 88 LEU A CA 1
ATOM 659 C C . LEU A 1 88 ? 2.304 -11.109 -4.590 1.00 91.31 88 LEU A C 1
ATOM 661 O O . LEU A 1 88 ? 2.018 -10.795 -5.743 1.00 91.31 88 LEU A O 1
ATOM 665 N N . GLN A 1 89 ? 1.533 -11.877 -3.829 1.00 90.12 89 GLN A N 1
ATOM 666 C CA . GLN A 1 89 ? 0.309 -12.511 -4.295 1.00 90.12 89 GLN A CA 1
ATOM 667 C C . GLN A 1 89 ? -0.862 -12.139 -3.391 1.00 90.12 89 GLN A C 1
ATOM 669 O O . GLN A 1 89 ? -0.830 -12.416 -2.192 1.00 90.12 89 GLN A O 1
ATOM 674 N N . LEU A 1 90 ? -1.894 -11.521 -3.966 1.00 88.88 90 LEU A N 1
ATOM 675 C CA . LEU A 1 90 ? -3.110 -11.109 -3.266 1.00 88.88 90 LEU A CA 1
ATOM 676 C C . LEU A 1 90 ? -4.346 -11.560 -4.048 1.00 88.88 90 LEU A C 1
ATOM 678 O O . LEU A 1 90 ? -4.345 -11.595 -5.279 1.00 88.88 90 LEU A O 1
ATOM 682 N N . GLY A 1 91 ? -5.410 -11.908 -3.322 1.00 86.06 91 GLY A N 1
ATOM 683 C CA . GLY A 1 91 ? -6.678 -12.327 -3.932 1.00 86.06 91 GLY A CA 1
ATOM 684 C C . GLY A 1 91 ? -6.620 -13.687 -4.637 1.00 86.06 91 GLY A C 1
ATOM 685 O O . GLY A 1 91 ? -7.375 -13.946 -5.570 1.00 86.06 91 GLY A O 1
ATOM 686 N N . CYS A 1 92 ? -5.701 -14.566 -4.231 1.00 86.50 92 CYS A N 1
ATOM 687 C CA . CYS A 1 92 ? -5.567 -15.886 -4.840 1.00 86.50 92 CYS A CA 1
ATOM 688 C C . CYS A 1 92 ? -6.727 -16.815 -4.464 1.00 86.50 92 CYS A C 1
ATOM 690 O O . CYS A 1 92 ? -7.100 -16.908 -3.296 1.00 86.50 92 CYS A O 1
ATOM 692 N N . GLY A 1 93 ? -7.255 -17.558 -5.439 1.00 78.25 93 GLY A N 1
ATOM 693 C CA . GLY A 1 93 ? -8.287 -18.573 -5.195 1.00 78.25 93 GLY A CA 1
ATOM 694 C C . GLY A 1 93 ? -9.711 -18.025 -5.039 1.00 78.25 93 GLY A C 1
ATOM 695 O O . GLY A 1 93 ? -10.593 -18.765 -4.607 1.00 78.25 93 GLY A O 1
ATOM 696 N N . GLY A 1 94 ? -9.931 -16.750 -5.377 1.00 75.06 94 GLY A N 1
ATOM 697 C CA . GLY A 1 94 ? -11.245 -16.103 -5.399 1.00 75.06 94 GLY A CA 1
ATOM 698 C C . GLY A 1 94 ? -11.971 -16.256 -6.741 1.00 75.06 94 GLY A C 1
ATOM 699 O O . GLY A 1 94 ? -11.984 -17.325 -7.351 1.00 75.06 94 GLY A O 1
ATOM 700 N N . VAL A 1 95 ? -12.558 -15.157 -7.231 1.00 73.06 95 VAL A N 1
ATOM 701 C CA . VAL A 1 95 ? -13.296 -15.095 -8.513 1.00 73.06 95 VAL A CA 1
ATOM 702 C C . VAL A 1 95 ? -12.463 -15.524 -9.729 1.00 73.06 95 VAL A C 1
ATOM 704 O O . VAL A 1 95 ? -13.024 -15.969 -10.727 1.00 73.06 95 VAL A O 1
ATOM 707 N N . ASN A 1 96 ? -11.134 -15.458 -9.619 1.00 68.56 96 ASN A N 1
ATOM 708 C CA . ASN A 1 96 ? -10.186 -15.855 -10.662 1.00 68.56 96 ASN A CA 1
ATOM 709 C C . ASN A 1 96 ? -9.894 -17.371 -10.692 1.00 68.56 96 ASN A C 1
ATOM 711 O O . ASN A 1 96 ? -9.108 -17.827 -11.520 1.00 68.56 96 ASN A O 1
ATOM 715 N N . GLY A 1 97 ? -10.525 -18.165 -9.818 1.00 75.06 97 GLY A N 1
ATOM 716 C CA . GLY A 1 97 ? -10.375 -19.620 -9.774 1.00 75.06 97 GLY A CA 1
ATOM 717 C C . GLY A 1 97 ? -9.092 -20.103 -9.087 1.00 75.06 97 GLY A C 1
ATOM 718 O O . GLY A 1 97 ? -8.293 -19.329 -8.558 1.00 75.06 97 GLY A O 1
ATOM 719 N N . ALA A 1 98 ? -8.899 -21.424 -9.060 1.00 71.75 98 ALA A N 1
ATOM 720 C CA . ALA A 1 98 ? -7.740 -22.044 -8.421 1.00 71.75 98 ALA A CA 1
ATOM 721 C C . ALA A 1 98 ? -6.437 -21.641 -9.137 1.00 71.75 98 ALA A C 1
ATOM 723 O O . ALA A 1 98 ? -6.257 -21.933 -10.316 1.00 71.75 98 ALA A O 1
ATOM 724 N N . GLY A 1 99 ? -5.531 -20.978 -8.414 1.00 75.12 99 GLY A N 1
ATOM 725 C CA . GLY A 1 99 ? -4.251 -20.496 -8.945 1.00 75.12 99 GLY A CA 1
ATOM 726 C C . GLY A 1 99 ? -4.298 -19.112 -9.601 1.00 75.12 99 GLY A C 1
ATOM 727 O O . GLY A 1 99 ? -3.240 -18.571 -9.906 1.00 75.12 99 GLY A O 1
ATOM 728 N N . GLY A 1 100 ? -5.482 -18.516 -9.775 1.00 81.19 100 GLY A N 1
ATOM 729 C CA . GLY A 1 100 ? -5.624 -17.126 -10.208 1.00 81.19 100 GLY A CA 1
ATOM 730 C C . GLY A 1 100 ? -5.574 -16.176 -9.014 1.00 81.19 100 GLY A C 1
ATOM 731 O O . GLY A 1 100 ? -6.295 -16.385 -8.037 1.00 81.19 100 GLY A O 1
ATOM 732 N N . CYS A 1 101 ? -4.744 -15.137 -9.099 1.00 86.81 101 CYS A N 1
ATOM 733 C CA . CYS A 1 101 ? -4.633 -14.071 -8.103 1.00 86.81 101 CYS A CA 1
ATOM 734 C C . CYS A 1 101 ? -5.023 -12.729 -8.727 1.00 86.81 101 CYS A C 1
ATOM 736 O O . CYS A 1 101 ? -4.726 -12.481 -9.898 1.00 86.81 101 CYS A O 1
ATOM 738 N N . ASP A 1 102 ? -5.669 -11.862 -7.945 1.00 87.06 102 ASP A N 1
ATOM 739 C CA . ASP A 1 102 ? -5.983 -10.496 -8.375 1.00 87.06 102 ASP A CA 1
ATOM 740 C C . ASP A 1 102 ? -4.705 -9.682 -8.588 1.00 87.06 102 ASP A C 1
ATOM 742 O O . ASP A 1 102 ? -4.590 -8.954 -9.568 1.00 87.06 102 ASP A O 1
ATOM 746 N N . ILE A 1 103 ? -3.728 -9.839 -7.697 1.00 89.50 103 ILE A N 1
ATOM 747 C CA . ILE A 1 103 ? -2.392 -9.259 -7.830 1.00 89.50 103 ILE A CA 1
ATOM 748 C C . ILE A 1 103 ? -1.398 -10.410 -7.740 1.00 89.50 103 ILE A C 1
ATOM 750 O O . ILE A 1 103 ? -1.382 -11.129 -6.743 1.00 89.50 103 ILE A O 1
ATOM 754 N N . ASP A 1 104 ? -0.587 -10.597 -8.774 1.00 89.81 104 ASP A N 1
ATOM 755 C CA . ASP A 1 104 ? 0.536 -11.535 -8.786 1.00 89.81 104 ASP A CA 1
ATOM 756 C C . ASP A 1 104 ? 1.734 -10.840 -9.410 1.00 89.81 104 ASP A C 1
ATOM 758 O O . ASP A 1 104 ? 1.795 -10.679 -10.632 1.00 89.81 104 ASP A O 1
ATOM 762 N N . PHE A 1 105 ? 2.657 -10.408 -8.558 1.00 91.50 105 PHE A N 1
ATOM 763 C CA . PHE A 1 105 ? 3.904 -9.782 -8.964 1.00 91.50 105 PHE A CA 1
ATOM 764 C C . PHE A 1 105 ? 5.093 -10.621 -8.507 1.00 91.50 105 PHE A C 1
ATOM 766 O O . PHE A 1 105 ? 5.154 -11.052 -7.355 1.00 91.50 105 PHE A O 1
ATOM 773 N N . ASP A 1 106 ? 6.079 -10.776 -9.376 1.00 91.25 106 ASP A N 1
ATOM 774 C CA . ASP A 1 106 ? 7.377 -11.345 -9.047 1.00 91.25 106 ASP A CA 1
ATOM 775 C C . ASP A 1 106 ? 8.430 -10.241 -8.873 1.00 91.25 106 ASP A C 1
ATOM 777 O O . ASP A 1 106 ? 8.422 -9.222 -9.565 1.00 91.25 106 ASP A O 1
ATOM 781 N N . ASN A 1 107 ? 9.371 -10.473 -7.956 1.00 89.69 107 ASN A N 1
ATOM 782 C CA . ASN A 1 107 ? 10.531 -9.614 -7.696 1.00 89.69 107 ASN A CA 1
ATOM 783 C C . ASN A 1 107 ? 10.150 -8.149 -7.422 1.00 89.69 107 ASN A C 1
ATOM 785 O O . ASN A 1 107 ? 10.652 -7.223 -8.059 1.00 89.69 107 ASN A O 1
ATOM 789 N N . VAL A 1 108 ? 9.240 -7.941 -6.475 1.00 91.56 108 VAL A N 1
ATOM 790 C CA . VAL A 1 108 ? 8.864 -6.608 -6.005 1.00 91.56 108 VAL A CA 1
ATOM 791 C C . VAL A 1 108 ? 9.937 -6.109 -5.043 1.00 91.56 108 VAL A C 1
ATOM 793 O O . VAL A 1 108 ? 10.234 -6.770 -4.053 1.00 91.56 108 VAL A O 1
ATOM 796 N N . SER A 1 109 ? 10.498 -4.932 -5.288 1.00 90.12 109 SER A N 1
ATOM 797 C CA . SER A 1 109 ? 11.385 -4.255 -4.347 1.00 90.1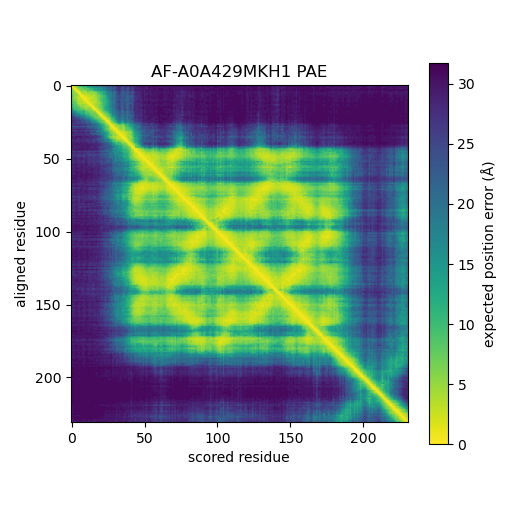2 109 SER A CA 1
ATOM 798 C C . SER A 1 109 ? 10.875 -2.861 -4.010 1.00 90.12 109 SER A C 1
ATOM 800 O O . SER A 1 109 ? 10.406 -2.125 -4.878 1.00 90.12 109 SER A O 1
ATOM 802 N N . LEU A 1 110 ? 10.961 -2.521 -2.729 1.00 91.12 110 LEU A N 1
ATOM 803 C CA . LEU A 1 110 ? 10.674 -1.206 -2.185 1.00 91.12 110 LEU A CA 1
ATOM 804 C C . LEU A 1 110 ? 11.959 -0.687 -1.546 1.00 91.12 110 LEU A C 1
ATOM 806 O O . LEU A 1 110 ? 12.502 -1.333 -0.651 1.00 91.12 110 LEU A O 1
ATOM 810 N N . SER A 1 111 ? 12.445 0.450 -2.029 1.00 92.00 111 SER A N 1
ATOM 811 C CA . SER A 1 111 ? 13.692 1.067 -1.576 1.00 92.00 111 SER A CA 1
ATOM 812 C C . SER A 1 111 ? 13.538 2.572 -1.419 1.00 92.00 111 SER A C 1
ATOM 814 O O . SER A 1 111 ? 12.574 3.155 -1.919 1.00 92.00 111 SER A O 1
ATOM 816 N N . GLY A 1 112 ? 14.537 3.221 -0.828 1.00 89.88 112 GLY A N 1
ATOM 817 C CA . GLY A 1 112 ? 14.646 4.675 -0.873 1.00 89.88 112 GLY A CA 1
ATOM 818 C C . GLY A 1 112 ? 14.855 5.216 -2.293 1.00 89.88 112 GLY A C 1
ATOM 819 O O . GLY A 1 112 ? 15.021 4.466 -3.268 1.00 89.88 112 GLY A O 1
ATOM 820 N N . VAL A 1 113 ? 14.818 6.544 -2.405 1.00 86.44 113 VAL A N 1
ATOM 821 C CA . VAL A 1 113 ? 15.046 7.271 -3.658 1.00 86.44 113 VAL A CA 1
ATOM 822 C C . VAL A 1 113 ? 16.548 7.379 -3.906 1.00 86.44 113 VAL A C 1
ATOM 824 O O . VAL A 1 113 ? 17.250 8.145 -3.250 1.00 86.44 113 VAL A O 1
ATOM 827 N N . ALA A 1 114 ? 17.048 6.590 -4.854 1.00 84.81 114 ALA A N 1
ATOM 828 C CA . ALA A 1 114 ? 18.433 6.648 -5.297 1.00 84.81 114 ALA A CA 1
ATOM 829 C C . ALA A 1 114 ? 18.566 6.179 -6.751 1.00 84.81 114 ALA A C 1
ATOM 831 O O . ALA A 1 114 ? 17.902 5.232 -7.173 1.00 84.81 114 ALA A O 1
ATOM 832 N N . ASP A 1 115 ? 19.485 6.798 -7.492 1.00 80.94 115 ASP A N 1
ATOM 833 C CA . ASP A 1 115 ? 19.709 6.501 -8.916 1.00 80.94 115 ASP A CA 1
ATOM 834 C C . ASP A 1 115 ? 20.627 5.292 -9.150 1.00 80.94 115 ASP A C 1
ATOM 836 O O . ASP A 1 115 ? 20.742 4.784 -10.264 1.00 80.94 115 ASP A O 1
ATOM 840 N N . THR A 1 116 ? 21.307 4.811 -8.104 1.00 83.44 116 THR A N 1
ATOM 841 C CA . THR A 1 116 ? 22.245 3.685 -8.196 1.00 83.44 116 THR A CA 1
ATOM 842 C C . THR A 1 116 ? 21.739 2.478 -7.422 1.00 83.44 116 THR A C 1
ATOM 844 O O . THR A 1 116 ? 21.111 2.614 -6.375 1.00 83.44 116 THR A O 1
ATOM 847 N N . ARG A 1 117 ? 22.069 1.273 -7.900 1.00 79.62 117 ARG A N 1
ATOM 848 C CA . ARG A 1 117 ? 21.741 0.016 -7.212 1.00 79.62 117 ARG A CA 1
ATOM 849 C C . ARG A 1 117 ? 22.240 0.004 -5.767 1.00 79.62 117 ARG A C 1
ATOM 851 O O . ARG A 1 117 ? 21.473 -0.327 -4.874 1.00 79.62 117 ARG A O 1
ATOM 858 N N . GLU A 1 118 ? 23.495 0.388 -5.543 1.00 82.69 118 GLU A N 1
ATOM 859 C CA . GLU A 1 118 ? 24.079 0.435 -4.197 1.00 82.69 118 GLU A CA 1
ATOM 860 C C . GLU A 1 118 ? 23.357 1.459 -3.312 1.00 82.69 118 GLU A C 1
ATOM 862 O O . GLU A 1 118 ? 23.038 1.162 -2.166 1.00 82.69 118 GLU A O 1
ATOM 867 N N . GLY A 1 119 ? 22.998 2.623 -3.868 1.00 80.81 119 GLY A N 1
ATOM 868 C CA . GLY A 1 119 ? 22.189 3.621 -3.170 1.00 80.81 119 GLY A CA 1
ATOM 869 C C . GLY A 1 119 ? 20.797 3.109 -2.802 1.00 80.81 119 GLY A C 1
ATOM 870 O O . GLY A 1 119 ? 20.317 3.400 -1.716 1.00 80.81 119 GLY A O 1
ATOM 871 N N . ARG A 1 120 ? 20.156 2.302 -3.655 1.00 80.88 120 ARG A N 1
ATOM 872 C CA . ARG A 1 120 ? 18.833 1.710 -3.384 1.00 80.88 120 ARG A CA 1
ATOM 873 C C . ARG A 1 120 ? 18.884 0.563 -2.380 1.00 80.88 120 ARG A C 1
ATOM 875 O O . ARG A 1 120 ? 17.964 0.405 -1.592 1.00 80.88 120 ARG A O 1
ATOM 882 N N . VAL A 1 121 ? 19.950 -0.232 -2.376 1.00 80.62 121 VAL A N 1
ATOM 883 C CA . VAL A 1 121 ? 20.157 -1.275 -1.354 1.00 80.62 121 VAL A CA 1
ATOM 884 C C . VAL A 1 121 ? 20.478 -0.654 0.008 1.00 80.62 121 VAL A C 1
ATOM 886 O O . VAL A 1 121 ? 20.111 -1.215 1.033 1.00 80.62 121 VAL A O 1
ATOM 889 N N . ALA A 1 122 ? 21.136 0.505 0.020 1.00 82.56 122 ALA A N 1
ATOM 890 C CA . ALA A 1 122 ? 21.521 1.217 1.235 1.00 82.56 122 ALA A CA 1
ATOM 891 C C . ALA A 1 122 ? 20.510 2.286 1.691 1.00 82.56 122 ALA A C 1
ATOM 893 O O . ALA A 1 122 ? 20.798 3.003 2.647 1.00 82.56 122 ALA A O 1
ATOM 894 N N . SER A 1 123 ? 19.369 2.434 1.009 1.00 87.62 123 SER A N 1
ATOM 895 C CA . SER A 1 123 ? 18.333 3.405 1.372 1.00 87.62 123 SER A CA 1
ATOM 896 C C . SER A 1 123 ? 16.974 2.748 1.549 1.00 87.62 123 SER A C 1
ATOM 898 O O . SER A 1 123 ? 16.596 1.824 0.825 1.00 87.62 123 SER A O 1
ATOM 900 N N . ASP A 1 124 ? 16.221 3.282 2.498 1.00 91.50 124 ASP A N 1
ATOM 901 C CA . ASP A 1 124 ? 14.908 2.790 2.880 1.00 91.50 124 ASP A CA 1
ATOM 902 C C . ASP A 1 124 ? 13.815 3.709 2.324 1.00 91.50 124 ASP A C 1
ATOM 904 O O . ASP A 1 124 ? 13.988 4.927 2.231 1.00 91.50 124 ASP A O 1
ATOM 908 N N . ALA A 1 125 ? 12.681 3.129 1.934 1.00 91.88 125 ALA A N 1
ATOM 909 C CA . ALA A 1 125 ? 11.484 3.900 1.636 1.00 91.88 125 ALA A CA 1
ATOM 910 C C . ALA A 1 125 ? 10.915 4.457 2.943 1.00 91.88 125 ALA A C 1
ATOM 912 O O . ALA A 1 125 ? 10.739 3.714 3.909 1.00 91.88 125 ALA A O 1
ATOM 913 N N . LYS A 1 126 ? 10.602 5.750 2.960 1.00 92.88 126 LYS A N 1
ATOM 914 C CA . LYS A 1 126 ? 10.056 6.459 4.115 1.00 92.88 126 LYS A CA 1
ATOM 915 C C . LYS A 1 126 ? 8.540 6.520 4.014 1.00 92.88 126 LYS A C 1
ATOM 917 O O . LYS A 1 126 ? 7.987 7.071 3.063 1.00 92.88 126 LYS A O 1
ATOM 922 N N . LEU A 1 127 ? 7.862 5.949 5.000 1.00 92.12 127 LEU A N 1
ATOM 923 C CA . LEU A 1 127 ? 6.420 6.045 5.177 1.00 92.12 127 LEU A CA 1
ATOM 924 C C . LEU A 1 127 ? 6.157 6.910 6.410 1.00 92.12 127 LEU A C 1
ATOM 926 O O . LEU A 1 127 ? 6.358 6.466 7.539 1.00 92.12 127 LEU A O 1
ATOM 930 N N . THR A 1 128 ? 5.701 8.141 6.203 1.00 93.81 128 THR A N 1
ATOM 931 C CA . THR A 1 128 ? 5.352 9.064 7.288 1.00 93.81 128 THR A CA 1
ATOM 932 C C . THR A 1 128 ? 3.915 8.815 7.721 1.00 93.81 128 THR A C 1
ATOM 934 O O . THR A 1 128 ? 2.991 8.924 6.913 1.00 93.81 128 THR A O 1
ATOM 937 N N . ASN A 1 129 ? 3.720 8.485 8.995 1.00 92.62 129 ASN A N 1
ATOM 938 C CA . ASN A 1 129 ? 2.421 8.192 9.594 1.00 92.62 129 ASN A CA 1
ATOM 939 C C . ASN A 1 129 ? 1.606 7.127 8.826 1.00 92.62 129 ASN A C 1
ATOM 941 O O . ASN A 1 129 ? 0.503 7.411 8.334 1.00 92.62 129 ASN A O 1
ATOM 945 N N . PRO A 1 130 ? 2.135 5.898 8.657 1.00 93.94 130 PRO A N 1
ATOM 946 C CA . PRO A 1 130 ? 1.424 4.845 7.950 1.00 93.94 130 PRO A CA 1
ATOM 947 C C . PRO A 1 130 ? 0.173 4.412 8.713 1.00 93.94 130 PRO A C 1
ATOM 949 O O . PRO A 1 130 ? 0.110 4.442 9.940 1.00 93.94 130 PRO A O 1
ATOM 952 N N . PHE A 1 131 ? -0.840 3.971 7.979 1.00 94.19 131 PHE A N 1
ATOM 953 C CA . PHE A 1 131 ? -2.070 3.449 8.538 1.00 94.19 131 PHE A CA 1
ATOM 954 C C . PHE A 1 131 ? -2.623 2.284 7.725 1.00 94.19 131 PHE A C 1
ATOM 956 O O . PHE A 1 131 ? -2.557 2.244 6.494 1.00 94.19 131 PHE A O 1
ATOM 963 N N . LEU A 1 132 ? -3.240 1.359 8.446 1.00 93.44 132 LEU A N 1
ATOM 964 C CA . LEU A 1 132 ? -4.021 0.261 7.908 1.00 93.44 132 LEU A CA 1
ATOM 965 C C . LEU A 1 132 ? -5.482 0.483 8.280 1.00 93.44 132 LEU A C 1
ATOM 967 O O . LEU A 1 132 ? -5.814 0.674 9.448 1.00 93.44 132 LEU A O 1
ATOM 971 N N . GLU A 1 133 ? -6.361 0.454 7.292 1.00 92.94 133 GLU A N 1
ATOM 972 C CA . GLU A 1 133 ? -7.787 0.655 7.474 1.00 92.94 133 GLU A CA 1
ATOM 973 C C . GLU A 1 133 ? -8.586 -0.512 6.901 1.00 92.94 133 GLU A C 1
ATOM 975 O O . GLU A 1 133 ? -8.389 -0.932 5.761 1.00 92.94 133 GLU A O 1
ATOM 980 N N . PHE A 1 134 ? -9.519 -1.017 7.700 1.00 92.75 134 PHE A N 1
ATOM 981 C CA . PHE A 1 134 ? -10.451 -2.062 7.306 1.00 92.75 134 PHE A CA 1
ATOM 982 C C . PHE A 1 134 ? -11.837 -1.467 7.102 1.00 92.75 134 PHE A C 1
ATOM 984 O O . PHE A 1 134 ? -12.410 -0.880 8.023 1.00 92.75 134 PHE A O 1
ATOM 991 N N . ALA A 1 135 ? -12.389 -1.678 5.912 1.00 91.31 135 ALA A N 1
ATOM 992 C CA . ALA A 1 135 ? -13.782 -1.400 5.613 1.00 91.31 135 ALA A CA 1
ATOM 993 C C . ALA A 1 135 ? -14.616 -2.620 6.016 1.00 91.31 135 ALA A C 1
ATOM 995 O O . ALA A 1 135 ? -14.460 -3.703 5.451 1.00 91.31 135 ALA A O 1
ATOM 996 N N . ILE A 1 136 ? -15.497 -2.459 6.999 1.00 91.38 136 ILE A N 1
ATOM 997 C CA . ILE A 1 136 ? -16.331 -3.532 7.541 1.00 91.38 136 ILE A CA 1
ATOM 998 C C . ILE A 1 136 ? -17.793 -3.246 7.229 1.00 91.38 136 ILE A C 1
ATOM 1000 O O . ILE A 1 136 ? -18.361 -2.266 7.709 1.00 91.38 136 ILE A O 1
ATOM 1004 N N . LYS A 1 137 ? -18.430 -4.138 6.474 1.00 90.06 137 LYS A N 1
ATOM 1005 C CA . LYS A 1 137 ? -19.871 -4.125 6.234 1.00 90.06 137 LYS A CA 1
ATOM 1006 C C . LYS A 1 137 ? -20.601 -4.754 7.417 1.00 90.06 137 LYS A C 1
ATOM 1008 O O . LYS A 1 137 ? -20.175 -5.775 7.953 1.00 90.06 137 LYS A O 1
ATOM 1013 N N . ASN A 1 138 ? -21.714 -4.145 7.814 1.00 87.38 138 ASN A N 1
ATOM 1014 C CA . ASN A 1 138 ? -22.521 -4.532 8.973 1.00 87.38 138 ASN A CA 1
ATOM 1015 C C . ASN A 1 138 ? -21.719 -4.639 10.285 1.00 87.38 138 ASN A C 1
ATOM 1017 O O . ASN A 1 138 ? -21.800 -5.659 10.975 1.00 87.38 138 ASN A O 1
ATOM 1021 N N . PRO A 1 139 ? -20.978 -3.592 10.696 1.00 82.69 139 PRO A N 1
ATOM 1022 C CA . PRO A 1 139 ? -20.111 -3.674 11.872 1.00 82.69 139 PRO A CA 1
ATOM 1023 C C . PRO A 1 139 ? -20.885 -4.005 13.159 1.00 82.69 139 PRO A C 1
ATOM 1025 O O . PRO A 1 139 ? -20.349 -4.669 14.042 1.00 82.69 139 PRO A O 1
ATOM 1028 N N . ASN A 1 140 ? -22.167 -3.643 13.247 1.00 83.12 140 ASN A N 1
ATOM 1029 C CA . ASN A 1 140 ? -23.004 -3.863 14.433 1.00 83.12 140 ASN A CA 1
ATOM 1030 C C . ASN A 1 140 ? -23.634 -5.267 14.522 1.00 83.12 140 ASN A C 1
ATOM 1032 O O . ASN A 1 140 ? -24.247 -5.587 15.536 1.00 83.12 140 ASN A O 1
ATOM 1036 N N . SER A 1 141 ? -23.509 -6.105 13.487 1.00 83.69 141 SER A N 1
ATOM 1037 C CA . SER A 1 141 ? -24.115 -7.441 13.437 1.00 83.69 141 SER A CA 1
ATOM 1038 C C . SER A 1 141 ? -23.037 -8.502 13.264 1.00 83.69 141 SER A C 1
ATOM 1040 O O . SER A 1 141 ? -22.491 -8.663 12.179 1.00 83.69 141 SER A O 1
ATOM 1042 N N . ALA A 1 142 ? -22.727 -9.243 14.329 1.00 81.00 142 ALA A N 1
ATOM 1043 C CA . ALA A 1 142 ? -21.649 -10.235 14.313 1.00 81.00 142 ALA A CA 1
ATOM 1044 C C . ALA A 1 142 ? -21.863 -11.364 13.286 1.00 81.00 142 ALA A C 1
ATOM 1046 O O . ALA A 1 142 ? -20.890 -11.895 12.763 1.00 81.00 142 ALA A O 1
ATOM 1047 N N . SER A 1 143 ? -23.115 -11.715 12.974 1.00 84.00 143 SER A N 1
ATOM 1048 C CA . SER A 1 143 ? -23.459 -12.795 12.037 1.00 84.00 143 SER A CA 1
ATOM 1049 C C . SER A 1 143 ? -23.391 -12.396 10.563 1.00 84.00 143 SER A C 1
ATOM 1051 O O . SER A 1 143 ? -23.314 -13.267 9.703 1.00 84.00 143 SER A O 1
ATOM 1053 N N . THR A 1 144 ? -23.433 -11.098 10.258 1.00 84.88 144 THR A N 1
ATOM 1054 C CA . THR A 1 144 ? -23.389 -10.571 8.883 1.00 84.88 144 THR A CA 1
ATOM 1055 C C . THR A 1 144 ? -22.220 -9.615 8.664 1.00 84.88 144 THR A C 1
ATOM 1057 O O . THR A 1 144 ? -22.196 -8.892 7.664 1.00 84.88 144 THR A O 1
ATOM 1060 N N . ARG A 1 145 ? -21.271 -9.594 9.611 1.00 88.94 145 ARG A N 1
ATOM 1061 C CA . ARG A 1 145 ? -20.062 -8.779 9.556 1.00 88.94 145 ARG A CA 1
ATOM 1062 C C . ARG A 1 145 ? -19.130 -9.329 8.486 1.00 88.94 145 ARG A C 1
ATOM 1064 O O . ARG A 1 145 ? -18.726 -10.486 8.550 1.00 88.94 145 ARG A O 1
ATOM 1071 N N . GLU A 1 146 ? -18.746 -8.472 7.553 1.00 88.56 146 GLU A N 1
ATOM 1072 C CA . GLU A 1 146 ? -17.892 -8.833 6.424 1.00 88.56 146 GLU A CA 1
ATOM 1073 C C . GLU A 1 146 ? -16.821 -7.762 6.212 1.00 88.56 146 GLU A C 1
ATOM 1075 O O . GLU A 1 146 ? -17.105 -6.568 6.314 1.00 88.56 146 GLU A O 1
ATOM 1080 N N . VAL A 1 147 ? -15.589 -8.176 5.912 1.00 88.75 147 VAL A N 1
ATOM 1081 C CA . VAL A 1 147 ? -14.537 -7.253 5.469 1.00 88.75 147 VAL A CA 1
ATOM 1082 C C . VAL A 1 147 ? -14.797 -6.933 4.002 1.00 88.75 147 VAL A C 1
ATOM 1084 O O . VAL A 1 147 ? -14.586 -7.772 3.135 1.00 88.75 147 VAL A O 1
ATOM 1087 N N . ALA A 1 148 ? -15.272 -5.722 3.731 1.00 87.75 148 ALA A N 1
ATOM 1088 C CA . ALA A 1 148 ? -15.540 -5.248 2.378 1.00 87.75 148 ALA A CA 1
ATOM 1089 C C . ALA A 1 148 ? -14.262 -4.794 1.656 1.00 87.75 148 ALA A C 1
ATOM 1091 O O . ALA A 1 148 ? -14.221 -4.774 0.430 1.00 87.75 148 ALA A O 1
ATOM 1092 N N . GLY A 1 149 ? -13.225 -4.411 2.403 1.00 87.75 149 GLY A N 1
ATOM 1093 C CA . GLY A 1 149 ? -11.975 -3.951 1.818 1.00 87.75 149 GLY A CA 1
ATOM 1094 C C . GLY A 1 149 ? -10.903 -3.636 2.848 1.00 87.75 149 GLY A C 1
ATOM 1095 O O . GLY A 1 149 ? -11.168 -3.521 4.047 1.00 87.75 149 GLY A O 1
ATOM 1096 N N . ILE A 1 150 ? -9.683 -3.493 2.344 1.00 90.00 150 ILE A N 1
ATOM 1097 C CA . ILE A 1 150 ? -8.500 -3.114 3.111 1.00 90.00 150 ILE A CA 1
ATOM 1098 C C . ILE A 1 150 ? -7.834 -1.957 2.376 1.00 90.00 150 ILE A C 1
ATOM 1100 O O . ILE A 1 150 ? -7.689 -1.992 1.155 1.00 90.00 150 ILE A O 1
ATOM 1104 N N . ARG A 1 151 ? -7.412 -0.947 3.127 1.00 90.12 151 ARG A N 1
ATOM 1105 C CA . ARG A 1 151 ? -6.620 0.173 2.637 1.00 90.12 151 ARG A CA 1
ATOM 1106 C C . ARG A 1 151 ? -5.351 0.275 3.468 1.00 90.12 151 ARG A C 1
ATOM 1108 O O . ARG A 1 151 ? -5.418 0.428 4.681 1.00 90.12 151 ARG A O 1
ATOM 1115 N N . LEU A 1 152 ? -4.205 0.212 2.806 1.00 90.12 152 LEU A N 1
ATOM 1116 C CA . LEU A 1 152 ? -2.904 0.505 3.394 1.00 90.12 152 LEU A CA 1
ATOM 1117 C C . LEU A 1 152 ? -2.383 1.779 2.737 1.00 90.12 152 LEU A C 1
ATOM 1119 O O . LEU A 1 152 ? -2.336 1.857 1.512 1.00 90.12 152 LEU A O 1
ATOM 1123 N N . SER A 1 153 ? -2.039 2.781 3.534 1.00 91.56 153 SER A N 1
ATOM 1124 C CA . SER A 1 153 ? -1.506 4.050 3.035 1.00 91.56 153 SER A CA 1
ATOM 1125 C C . SER A 1 153 ? -0.693 4.733 4.127 1.00 91.56 153 SER A C 1
ATOM 1127 O O . SER A 1 153 ? -0.651 4.267 5.259 1.00 91.56 153 SER A O 1
ATOM 1129 N N . ALA A 1 154 ? -0.055 5.845 3.800 1.00 92.75 154 ALA A N 1
ATOM 1130 C CA . ALA A 1 154 ? 0.566 6.738 4.767 1.00 92.75 154 ALA A CA 1
ATOM 1131 C C . ALA A 1 154 ? 0.163 8.184 4.461 1.00 92.75 154 ALA A C 1
ATOM 1133 O O . ALA A 1 154 ? -0.527 8.429 3.467 1.00 92.75 154 ALA A O 1
ATOM 1134 N N . GLU A 1 155 ? 0.546 9.123 5.322 1.00 91.62 155 GLU A N 1
ATOM 1135 C CA . GLU A 1 155 ? 0.425 10.555 5.031 1.00 91.62 155 GLU A CA 1
ATOM 1136 C C . GLU A 1 155 ? 1.347 10.948 3.873 1.00 91.62 155 GLU A C 1
ATOM 1138 O O . GLU A 1 155 ? 0.922 11.629 2.941 1.00 91.62 155 GLU A O 1
ATOM 1143 N N . ALA A 1 156 ? 2.579 10.438 3.896 1.00 90.56 156 ALA A N 1
ATOM 1144 C CA . ALA A 1 156 ? 3.527 10.542 2.799 1.00 90.56 156 ALA A CA 1
ATOM 1145 C C . ALA A 1 156 ? 4.261 9.211 2.608 1.00 90.56 156 ALA A C 1
ATOM 1147 O O . ALA A 1 156 ? 4.588 8.525 3.577 1.00 90.56 156 ALA A O 1
ATOM 1148 N N . VAL A 1 157 ? 4.507 8.849 1.349 1.00 91.19 157 VAL A N 1
ATOM 1149 C CA . VAL A 1 157 ? 5.329 7.695 0.972 1.00 91.19 157 VAL A CA 1
ATOM 1150 C C . VAL A 1 157 ? 6.391 8.189 0.005 1.00 91.19 157 VAL A C 1
ATOM 1152 O O . VAL A 1 157 ? 6.067 8.608 -1.105 1.00 91.19 157 VAL A O 1
ATOM 1155 N N . GLU A 1 158 ? 7.648 8.139 0.425 1.00 91.94 158 GLU A N 1
ATOM 1156 C CA . GLU A 1 158 ? 8.798 8.484 -0.400 1.00 91.94 158 GLU A CA 1
ATOM 1157 C C . GLU A 1 158 ? 9.667 7.244 -0.591 1.00 91.94 158 GLU A C 1
ATOM 1159 O O . GLU A 1 158 ? 10.224 6.684 0.351 1.00 91.94 158 GLU A O 1
ATOM 1164 N N . GLY A 1 159 ? 9.767 6.786 -1.829 1.00 90.56 159 GLY A N 1
ATOM 1165 C CA . GLY A 1 159 ? 10.524 5.595 -2.161 1.00 90.56 159 GLY A CA 1
ATOM 1166 C C . GLY A 1 159 ? 10.295 5.186 -3.602 1.00 90.56 159 GLY A C 1
ATOM 1167 O O . GLY A 1 159 ? 9.454 5.739 -4.312 1.00 90.56 159 GLY A O 1
ATOM 1168 N N . LEU A 1 160 ? 11.060 4.197 -4.033 1.00 89.12 160 LEU A N 1
ATOM 1169 C CA . LEU A 1 160 ? 10.972 3.631 -5.363 1.00 89.12 160 LEU A CA 1
ATOM 1170 C C . LEU A 1 160 ? 10.440 2.204 -5.266 1.00 89.12 160 LEU A C 1
ATOM 1172 O O . LEU A 1 160 ? 11.032 1.347 -4.606 1.00 89.12 160 LEU A O 1
ATOM 1176 N N . LEU A 1 161 ? 9.331 1.961 -5.962 1.00 88.94 161 LEU A N 1
ATOM 1177 C CA . LEU A 1 161 ? 8.768 0.636 -6.175 1.00 88.94 161 LEU A CA 1
ATOM 1178 C C . LEU A 1 161 ? 9.273 0.103 -7.515 1.00 88.94 161 LEU A C 1
ATOM 1180 O O . LEU A 1 161 ? 9.044 0.709 -8.560 1.00 88.94 161 LEU A O 1
ATOM 1184 N N . THR A 1 162 ? 9.945 -1.039 -7.492 1.00 86.81 162 THR A N 1
ATOM 1185 C CA . THR A 1 162 ? 10.369 -1.747 -8.701 1.00 86.81 162 THR A CA 1
ATOM 1186 C C . THR A 1 162 ? 9.744 -3.127 -8.711 1.00 86.81 162 THR A C 1
ATOM 1188 O O . THR A 1 162 ? 9.719 -3.807 -7.691 1.00 86.81 162 THR A O 1
ATOM 1191 N N . ILE A 1 163 ? 9.221 -3.533 -9.862 1.00 89.50 163 ILE A N 1
ATOM 1192 C CA . ILE A 1 163 ? 8.606 -4.840 -10.053 1.00 89.50 163 ILE A CA 1
ATOM 1193 C C . ILE A 1 163 ? 9.333 -5.498 -11.214 1.00 89.50 163 ILE A C 1
ATOM 1195 O O . ILE A 1 163 ? 9.365 -4.947 -12.312 1.00 89.50 163 ILE A O 1
ATOM 1199 N N . GLY A 1 164 ? 9.918 -6.658 -10.946 1.00 86.62 164 GLY A N 1
ATOM 1200 C CA . GLY A 1 164 ? 10.724 -7.384 -11.909 1.00 86.62 164 GLY A CA 1
ATOM 1201 C C . GLY A 1 164 ? 12.220 -7.127 -11.809 1.00 86.62 164 GLY A C 1
ATOM 1202 O O . GLY A 1 164 ? 12.693 -6.347 -10.983 1.00 86.62 164 GLY A O 1
ATOM 1203 N N . THR A 1 165 ? 12.986 -7.853 -12.621 1.00 83.12 165 THR A N 1
ATOM 1204 C CA . THR A 1 165 ? 14.458 -7.890 -12.515 1.00 83.12 165 THR A CA 1
ATOM 1205 C C . THR A 1 165 ? 15.180 -7.231 -13.680 1.00 83.12 165 THR A C 1
ATOM 1207 O O . THR A 1 165 ? 16.328 -6.824 -13.536 1.00 83.12 165 THR A O 1
ATOM 1210 N N . GLU A 1 166 ? 14.537 -7.145 -14.836 1.00 73.62 166 GLU A N 1
ATOM 1211 C CA . GLU A 1 166 ? 15.119 -6.618 -16.070 1.00 73.62 166 GLU A CA 1
ATOM 1212 C C . GLU A 1 166 ? 14.015 -6.081 -16.981 1.00 73.62 166 GLU A C 1
ATOM 1214 O O . GLU A 1 166 ? 12.902 -6.592 -16.972 1.00 73.62 166 GLU A O 1
ATOM 1219 N N . ASN A 1 167 ? 14.329 -5.071 -17.785 1.00 67.50 167 ASN A N 1
ATOM 1220 C CA . ASN A 1 167 ? 13.446 -4.614 -18.852 1.00 67.50 167 ASN A CA 1
ATOM 1221 C C . ASN A 1 167 ? 13.782 -5.418 -20.119 1.00 67.50 167 ASN A C 1
ATOM 1223 O O . ASN A 1 167 ? 14.631 -5.009 -20.913 1.00 67.50 167 ASN A O 1
ATOM 1227 N N . SER A 1 168 ? 13.216 -6.622 -20.237 1.00 70.75 168 SER A N 1
ATOM 1228 C CA . SER A 1 168 ? 13.434 -7.531 -21.369 1.00 70.75 168 SER A CA 1
ATOM 1229 C C . SER A 1 168 ? 12.112 -7.909 -22.042 1.00 70.75 168 SER A C 1
ATOM 1231 O O . SER A 1 168 ? 11.029 -7.632 -21.536 1.00 70.75 168 SER A O 1
ATOM 1233 N N . ALA A 1 169 ? 12.190 -8.543 -23.216 1.00 70.25 169 ALA A N 1
ATOM 1234 C CA . ALA A 1 169 ? 11.004 -8.975 -23.961 1.00 70.25 169 ALA A CA 1
ATOM 1235 C C . ALA A 1 169 ? 10.243 -10.135 -23.286 1.00 70.25 169 ALA A C 1
ATOM 1237 O O . ALA A 1 169 ? 9.159 -10.506 -23.735 1.00 70.25 169 ALA A O 1
ATOM 1238 N N . THR A 1 170 ? 10.808 -10.742 -22.238 1.00 73.00 170 THR A N 1
ATOM 1239 C CA . THR A 1 170 ? 10.125 -11.751 -21.428 1.00 73.00 170 THR A CA 1
ATOM 1240 C C . THR A 1 170 ? 9.483 -11.078 -20.218 1.00 73.00 170 THR A C 1
ATOM 1242 O O . THR A 1 170 ? 10.224 -10.564 -19.379 1.00 73.00 170 THR A O 1
ATOM 1245 N N . PRO A 1 171 ? 8.142 -11.105 -20.081 1.00 67.81 171 PRO A N 1
ATOM 1246 C CA . PRO A 1 171 ? 7.467 -10.561 -18.910 1.00 67.81 171 PRO A CA 1
ATOM 1247 C C . PRO A 1 171 ? 8.016 -11.193 -17.631 1.00 67.81 171 PRO A C 1
ATOM 1249 O O . PRO A 1 171 ? 8.010 -12.414 -17.475 1.00 67.81 171 PRO A O 1
ATOM 1252 N N . ASN A 1 172 ? 8.518 -10.363 -16.728 1.00 74.56 172 ASN A N 1
ATOM 1253 C CA . ASN A 1 172 ? 9.265 -10.801 -15.556 1.00 74.56 172 ASN A CA 1
ATOM 1254 C C . ASN A 1 172 ? 8.949 -9.911 -14.351 1.00 74.56 172 ASN A C 1
ATOM 1256 O O . ASN A 1 172 ? 9.841 -9.336 -13.746 1.00 74.56 172 ASN A O 1
ATOM 1260 N N . GLY A 1 173 ? 7.677 -9.774 -13.997 1.00 85.69 173 GLY A N 1
ATOM 1261 C CA . GLY A 1 173 ? 7.275 -8.895 -12.906 1.00 85.69 173 GLY A CA 1
ATOM 1262 C C . GLY A 1 173 ? 5.782 -8.977 -12.670 1.00 85.69 173 GLY A C 1
ATOM 1263 O O . GLY A 1 173 ? 5.323 -9.817 -11.907 1.00 85.69 173 GLY A O 1
ATOM 1264 N N . ILE A 1 174 ? 5.013 -8.121 -13.339 1.00 88.00 174 ILE A N 1
ATOM 1265 C CA . ILE A 1 174 ? 3.552 -8.102 -13.232 1.00 88.00 174 ILE A CA 1
ATOM 1266 C C . ILE A 1 174 ? 2.959 -9.269 -14.035 1.00 88.00 174 ILE A C 1
ATOM 1268 O O . ILE A 1 174 ? 2.886 -9.199 -15.258 1.00 88.00 174 ILE A O 1
ATOM 1272 N N . ASN A 1 175 ? 2.514 -10.328 -13.355 1.00 84.94 175 ASN A N 1
ATOM 1273 C CA . ASN A 1 175 ? 1.830 -11.463 -13.987 1.00 84.94 175 ASN A CA 1
ATOM 1274 C C . ASN A 1 175 ? 0.312 -11.255 -14.041 1.00 84.94 175 ASN A C 1
ATOM 1276 O O . ASN A 1 175 ? -0.337 -11.605 -15.024 1.00 84.94 175 ASN A O 1
ATOM 1280 N N . SER A 1 176 ? -0.259 -10.697 -12.971 1.00 86.06 176 SER A N 1
ATOM 1281 C CA . SER A 1 176 ? -1.681 -10.370 -12.871 1.00 86.06 176 SER A CA 1
ATOM 1282 C C . SER A 1 176 ? -1.857 -9.080 -12.081 1.00 86.06 176 SER A C 1
ATOM 1284 O O . SER A 1 176 ? -1.261 -8.912 -11.016 1.00 86.06 176 SER A O 1
ATOM 1286 N N . LEU A 1 177 ? -2.674 -8.174 -12.611 1.00 87.69 177 LEU A N 1
ATOM 1287 C CA . LEU A 1 177 ? -3.160 -6.990 -11.915 1.00 87.69 177 LEU A CA 1
ATOM 1288 C C . LEU A 1 177 ? -4.629 -6.793 -12.278 1.00 87.69 177 LEU A C 1
ATOM 1290 O O . LEU A 1 177 ? -4.962 -6.403 -13.395 1.00 87.69 177 LEU A O 1
ATOM 1294 N N . SER A 1 178 ? -5.502 -7.066 -11.321 1.00 84.50 178 SER A N 1
ATOM 1295 C CA . SER A 1 178 ? -6.942 -6.895 -11.443 1.00 84.50 178 SER A CA 1
ATOM 1296 C C . SER A 1 178 ? -7.365 -5.591 -10.781 1.00 84.50 178 SER A C 1
ATOM 1298 O O . SER A 1 178 ? -6.989 -5.303 -9.646 1.00 84.50 178 SER A O 1
ATOM 1300 N N . GLY A 1 179 ? -8.158 -4.796 -11.497 1.00 81.00 179 GLY A N 1
ATOM 1301 C CA . GLY A 1 179 ? -8.666 -3.513 -11.020 1.00 81.00 179 GLY A CA 1
ATOM 1302 C C . GLY A 1 179 ? -8.392 -2.371 -11.990 1.00 81.00 179 GLY A C 1
ATOM 1303 O O . GLY A 1 179 ? -8.075 -2.574 -13.160 1.00 81.00 179 GLY A O 1
ATOM 1304 N N . TYR A 1 180 ? -8.557 -1.151 -11.493 1.00 79.25 180 TYR A N 1
ATOM 1305 C CA . TYR A 1 180 ? -8.375 0.074 -12.258 1.00 79.25 180 TYR A CA 1
ATOM 1306 C C . TYR A 1 180 ? -7.226 0.884 -11.658 1.00 79.25 180 TYR A C 1
ATOM 1308 O O . TYR A 1 180 ? -7.261 1.229 -10.478 1.00 79.25 180 TYR A O 1
ATOM 1316 N N . MET A 1 181 ? -6.222 1.192 -12.478 1.00 80.00 181 MET A N 1
ATOM 1317 C CA . MET A 1 181 ? -5.125 2.093 -12.136 1.00 80.00 181 MET A CA 1
ATOM 1318 C C . MET A 1 181 ? -5.225 3.329 -13.026 1.00 80.00 181 MET A C 1
ATOM 1320 O O . MET A 1 181 ? -5.198 3.222 -14.252 1.00 80.00 181 MET A O 1
ATOM 1324 N N . VAL A 1 182 ? -5.342 4.507 -12.415 1.00 76.88 182 VAL A N 1
ATOM 1325 C CA . VAL A 1 182 ? -5.268 5.772 -13.152 1.00 76.88 182 VAL A CA 1
ATOM 1326 C C . VAL A 1 182 ? -3.800 6.076 -13.398 1.00 76.88 182 VAL A C 1
ATOM 1328 O O . VAL A 1 182 ? -3.081 6.445 -12.472 1.00 76.88 182 VAL A O 1
ATOM 1331 N N . VAL A 1 183 ? -3.357 5.937 -14.641 1.00 78.50 183 VAL A N 1
ATOM 1332 C CA . VAL A 1 183 ? -2.069 6.480 -15.079 1.00 78.50 183 VAL A CA 1
ATOM 1333 C C . VAL A 1 183 ? -2.286 7.868 -15.675 1.00 78.50 183 VAL A C 1
ATOM 1335 O O . VAL A 1 183 ? -3.363 8.170 -16.195 1.00 78.50 183 VAL A O 1
ATOM 1338 N N . ALA A 1 184 ? -1.272 8.730 -15.595 1.00 76.31 184 ALA A N 1
ATOM 1339 C CA . ALA A 1 184 ? -1.312 10.018 -16.281 1.00 76.31 184 ALA A CA 1
ATOM 1340 C C . ALA A 1 184 ? -1.555 9.805 -17.791 1.00 76.31 184 ALA A C 1
ATOM 1342 O O . ALA A 1 184 ? -1.079 8.797 -18.325 1.00 76.31 184 ALA A O 1
ATOM 1343 N N . PRO A 1 185 ? -2.263 10.717 -18.488 1.00 74.94 185 PRO A N 1
ATOM 1344 C CA . PRO A 1 185 ? -2.489 10.605 -19.926 1.00 74.94 185 PRO A CA 1
ATOM 1345 C C . PRO A 1 185 ? -1.169 10.385 -20.671 1.00 74.94 185 PRO A C 1
ATOM 1347 O O . PRO A 1 185 ? -0.275 11.227 -20.608 1.00 74.94 185 PRO A O 1
ATOM 1350 N N . GLN A 1 186 ? -1.045 9.248 -21.352 1.00 70.88 186 GLN A N 1
ATOM 1351 C CA . GLN A 1 186 ? 0.123 8.923 -22.168 1.00 70.88 186 GLN A CA 1
ATOM 1352 C C . GLN A 1 186 ? -0.170 9.294 -23.624 1.00 70.88 186 GLN A C 1
ATOM 1354 O O . GLN A 1 186 ? -1.249 8.991 -24.138 1.00 70.88 186 GLN A O 1
ATOM 1359 N N . VAL A 1 187 ? 0.786 9.937 -24.293 1.00 70.00 187 VAL A N 1
ATOM 1360 C CA . VAL A 1 187 ? 0.769 10.123 -25.750 1.00 70.00 187 VAL A CA 1
ATOM 1361 C C . VAL A 1 187 ? 1.718 9.104 -26.374 1.00 70.00 187 VAL A C 1
ATOM 1363 O O . VAL A 1 187 ? 2.841 8.943 -25.909 1.00 70.00 187 VAL A O 1
ATOM 1366 N N . GLY A 1 188 ? 1.265 8.393 -27.404 1.00 65.06 188 GLY A N 1
ATOM 1367 C CA . GLY A 1 188 ? 2.073 7.404 -28.112 1.00 65.06 188 GLY A CA 1
ATOM 1368 C C . GLY A 1 188 ? 1.721 7.373 -29.593 1.00 65.06 188 GLY A C 1
ATOM 1369 O O . GLY A 1 188 ? 0.554 7.516 -29.960 1.00 65.06 188 GLY A O 1
ATOM 1370 N N . GLU A 1 189 ? 2.731 7.198 -30.443 1.00 57.72 189 GLU A N 1
ATOM 1371 C CA . GLU A 1 189 ? 2.544 6.963 -31.873 1.00 57.72 189 GLU A CA 1
ATOM 1372 C C . GLU A 1 189 ? 2.431 5.455 -32.122 1.00 57.72 189 GLU A C 1
ATOM 1374 O O . GLU A 1 189 ? 3.345 4.692 -31.818 1.00 57.72 189 GLU A O 1
ATOM 1379 N N . ALA A 1 190 ? 1.298 5.006 -32.667 1.00 55.78 190 ALA A N 1
ATOM 1380 C CA . ALA A 1 190 ? 1.128 3.622 -33.095 1.00 55.78 190 ALA A CA 1
ATOM 1381 C C . ALA A 1 190 ? 1.535 3.494 -34.567 1.00 55.78 190 ALA A C 1
ATOM 1383 O O . ALA A 1 190 ? 0.841 3.995 -35.455 1.00 55.78 190 ALA A O 1
ATOM 1384 N N . THR A 1 191 ? 2.645 2.810 -34.842 1.00 54.81 191 THR A N 1
ATOM 1385 C CA . THR A 1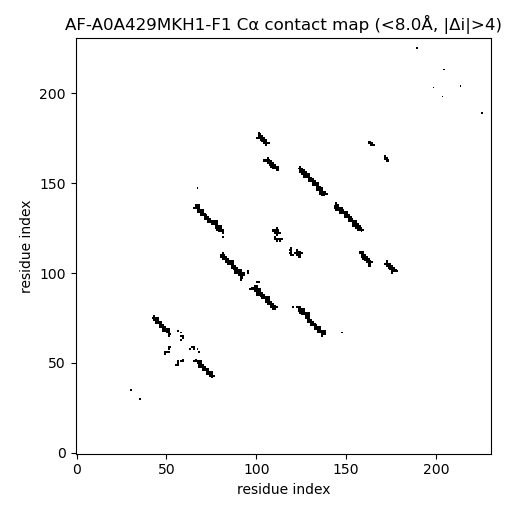 191 ? 2.996 2.422 -36.211 1.00 54.81 191 THR A CA 1
ATOM 1386 C C . THR A 1 191 ? 2.156 1.211 -36.606 1.00 54.81 191 THR A C 1
ATOM 1388 O O . THR A 1 191 ? 2.281 0.139 -36.018 1.00 54.81 191 THR A O 1
ATOM 1391 N N . VAL A 1 192 ? 1.274 1.380 -37.590 1.00 58.75 192 VAL A N 1
ATOM 1392 C CA . VAL A 1 192 ? 0.570 0.263 -38.232 1.00 58.75 192 VAL A CA 1
ATOM 1393 C C . VAL A 1 192 ? 1.320 -0.140 -39.497 1.00 58.75 192 VAL A C 1
ATOM 1395 O O . VAL A 1 192 ? 1.820 0.725 -40.219 1.00 58.75 192 VAL A O 1
ATOM 1398 N N . ASP A 1 193 ? 1.388 -1.442 -39.777 1.00 55.56 193 ASP A N 1
ATOM 1399 C CA . ASP A 1 193 ? 1.895 -1.939 -41.059 1.00 55.56 193 ASP A CA 1
ATOM 1400 C C . ASP A 1 193 ? 1.142 -1.294 -42.232 1.00 55.56 193 ASP A C 1
ATOM 1402 O O . ASP A 1 193 ? -0.034 -0.928 -42.118 1.00 55.56 193 ASP A O 1
ATOM 1406 N N . ALA A 1 194 ? 1.811 -1.177 -43.384 1.00 60.66 194 ALA A N 1
ATOM 1407 C CA . ALA A 1 194 ? 1.216 -0.611 -44.589 1.00 60.66 194 ALA A CA 1
ATOM 1408 C C . ALA A 1 194 ? -0.098 -1.333 -44.945 1.00 60.66 194 ALA A C 1
ATOM 1410 O O . ALA A 1 194 ? -0.104 -2.473 -45.418 1.00 60.66 194 ALA A O 1
ATOM 1411 N N . ALA A 1 195 ? -1.232 -0.658 -44.742 1.00 56.47 195 ALA A N 1
ATOM 1412 C CA . ALA A 1 195 ? -2.536 -1.198 -45.091 1.00 56.47 195 ALA A CA 1
ATOM 1413 C C . ALA A 1 195 ? -2.681 -1.279 -46.621 1.00 56.47 195 ALA A C 1
ATOM 1415 O O . ALA A 1 195 ? -2.641 -0.263 -47.318 1.00 56.47 195 ALA A O 1
ATOM 1416 N N . ARG A 1 196 ? -2.903 -2.484 -47.169 1.00 51.22 196 ARG A N 1
ATOM 1417 C CA . ARG A 1 196 ? -3.353 -2.643 -48.563 1.00 51.22 196 ARG A CA 1
ATOM 1418 C C . ARG A 1 196 ? -4.826 -2.244 -48.660 1.00 51.22 196 ARG A C 1
ATOM 1420 O O . ARG A 1 196 ? -5.713 -3.067 -48.444 1.00 51.22 196 ARG A O 1
ATOM 1427 N N . ILE A 1 197 ? -5.092 -0.989 -49.013 1.00 56.16 197 ILE A N 1
ATOM 1428 C CA . ILE A 1 197 ? -6.436 -0.532 -49.384 1.00 56.16 197 ILE A CA 1
ATOM 1429 C C . ILE A 1 197 ? -6.813 -1.210 -50.711 1.00 56.16 197 ILE A C 1
ATOM 1431 O O . ILE A 1 197 ? -6.288 -0.854 -51.765 1.00 56.16 197 ILE A O 1
ATOM 1435 N N . THR A 1 198 ? -7.707 -2.201 -50.678 1.00 49.31 198 THR A N 1
ATOM 1436 C CA . THR A 1 198 ? -8.287 -2.777 -51.902 1.00 49.31 198 THR A CA 1
ATOM 1437 C C . THR A 1 198 ? -9.610 -2.075 -52.176 1.00 49.31 198 THR A C 1
ATOM 1439 O O . THR A 1 198 ? -10.622 -2.367 -51.542 1.00 49.31 198 THR A O 1
ATOM 1442 N N . GLN A 1 199 ? -9.608 -1.109 -53.093 1.00 54.69 199 GLN A N 1
ATOM 1443 C CA . GLN A 1 199 ? -10.838 -0.448 -53.519 1.00 54.69 199 GLN A CA 1
ATOM 1444 C C . GLN A 1 199 ? -11.643 -1.418 -54.393 1.00 54.69 199 GLN A C 1
ATOM 1446 O O . GLN A 1 199 ? -11.197 -1.802 -55.471 1.00 54.69 199 GLN A O 1
ATOM 1451 N N . THR A 1 200 ? -12.824 -1.826 -53.925 1.00 47.47 200 THR A N 1
ATOM 1452 C CA . THR A 1 200 ? -13.755 -2.639 -54.720 1.00 47.47 200 THR A CA 1
ATOM 1453 C C . THR A 1 200 ? -14.913 -1.745 -55.146 1.00 47.47 200 THR A C 1
ATOM 1455 O O . THR A 1 200 ? -15.797 -1.445 -54.350 1.00 47.47 200 THR A O 1
ATOM 1458 N N . GLY A 1 201 ? -14.869 -1.255 -56.384 1.00 50.09 201 GLY A N 1
ATOM 1459 C CA . GLY A 1 201 ? -15.889 -0.377 -56.958 1.00 50.09 201 GLY A CA 1
ATOM 1460 C C . GLY A 1 201 ? -15.402 0.281 -58.249 1.00 50.09 201 GLY A C 1
ATOM 1461 O O . GLY A 1 201 ? -14.224 0.605 -58.373 1.00 50.09 201 GLY A O 1
ATOM 1462 N N . SER A 1 202 ? -16.301 0.441 -59.220 1.00 51.50 202 SER A N 1
ATOM 1463 C CA . SER A 1 202 ? -16.035 1.159 -60.471 1.00 51.50 202 SER A CA 1
ATOM 1464 C C . SER A 1 202 ? -16.653 2.560 -60.390 1.00 51.50 202 SER A C 1
ATOM 1466 O O . SER A 1 202 ? -17.845 2.642 -60.079 1.00 51.50 202 SER A O 1
ATOM 1468 N N . PRO A 1 203 ? -15.906 3.647 -60.668 1.00 52.09 203 PRO A N 1
ATOM 1469 C CA . PRO A 1 203 ? -14.522 3.691 -61.149 1.00 52.09 203 PRO A CA 1
ATOM 1470 C C . PRO A 1 203 ? -13.479 3.686 -60.014 1.00 52.09 203 PRO A C 1
ATOM 1472 O O . PRO A 1 203 ? -13.745 4.138 -58.902 1.00 52.09 203 PRO A O 1
ATOM 1475 N N . ALA A 1 204 ? -12.266 3.216 -60.324 1.00 51.75 204 ALA A N 1
ATOM 1476 C CA . ALA A 1 204 ? -11.131 3.266 -59.408 1.00 51.75 204 ALA A CA 1
ATOM 1477 C C . ALA A 1 204 ? -10.649 4.720 -59.235 1.00 51.75 204 ALA A C 1
ATOM 1479 O O . ALA A 1 204 ? -10.184 5.346 -60.188 1.00 51.75 204 ALA A O 1
ATOM 1480 N N . CYS A 1 205 ? -10.767 5.267 -58.027 1.00 51.59 205 CYS A N 1
ATOM 1481 C CA . CYS A 1 205 ? -10.277 6.601 -57.695 1.00 51.59 205 CYS A CA 1
ATOM 1482 C C . CYS A 1 205 ? -8.775 6.491 -57.400 1.00 51.59 205 CYS A C 1
ATOM 1484 O O . CYS A 1 205 ? -8.378 5.900 -56.396 1.00 51.59 205 CYS A O 1
ATOM 1486 N N . GLY A 1 206 ? -7.934 7.001 -58.305 1.00 52.25 206 GLY A N 1
ATOM 1487 C CA . GLY A 1 206 ? -6.483 7.016 -58.117 1.00 52.25 206 GLY A CA 1
ATOM 1488 C C . GLY A 1 206 ? -6.094 7.794 -56.859 1.00 52.25 206 GLY A C 1
ATOM 1489 O O . GLY A 1 206 ? -6.716 8.803 -56.533 1.00 52.25 206 GLY A O 1
ATOM 1490 N N . VAL A 1 207 ? -5.052 7.337 -56.162 1.00 48.41 207 VAL A N 1
ATOM 1491 C CA . VAL A 1 207 ? -4.468 8.008 -54.986 1.00 48.41 207 VAL A CA 1
ATOM 1492 C C . VAL A 1 207 ? -3.661 9.228 -55.449 1.00 48.41 207 VAL A C 1
ATOM 1494 O O . VAL A 1 207 ? -2.444 9.283 -55.334 1.00 48.41 207 VAL A O 1
ATOM 1497 N N . TYR A 1 208 ? -4.341 10.194 -56.054 1.00 46.34 208 TYR A N 1
ATOM 1498 C CA . TYR A 1 208 ? -3.816 11.521 -56.342 1.00 46.34 208 TYR A CA 1
ATOM 1499 C C . TYR A 1 208 ? -4.792 12.548 -55.767 1.00 46.34 208 TYR A C 1
ATOM 1501 O O . TYR A 1 208 ? -6.001 12.303 -55.781 1.00 46.34 208 TYR A O 1
ATOM 1509 N N . PRO A 1 209 ? -4.305 13.696 -55.267 1.00 43.34 209 PRO A N 1
ATOM 1510 C CA . PRO A 1 209 ? -5.167 14.760 -54.775 1.00 43.34 209 PRO A CA 1
ATOM 1511 C C . PRO A 1 209 ? -5.917 15.379 -55.963 1.00 43.34 209 PRO A C 1
ATOM 1513 O O . PRO A 1 209 ? -5.449 16.310 -56.610 1.00 43.34 209 PRO A O 1
ATOM 1516 N N . SER A 1 210 ? -7.073 14.809 -56.292 1.00 45.41 210 SER A N 1
ATOM 1517 C CA . SER A 1 210 ? -8.033 15.365 -57.241 1.00 45.41 210 SER A CA 1
ATOM 1518 C C . SER A 1 210 ? -9.014 16.269 -56.481 1.00 45.41 210 SER A C 1
ATOM 1520 O O . SER A 1 210 ? -9.513 15.851 -55.434 1.00 45.41 210 SER A O 1
ATOM 1522 N N . PRO A 1 211 ? -9.360 17.468 -56.992 1.00 50.34 211 PRO A N 1
ATOM 1523 C CA . PRO A 1 211 ? -10.291 18.390 -56.331 1.00 50.34 211 PRO A CA 1
ATOM 1524 C C . PRO A 1 211 ? -11.747 17.899 -56.288 1.00 50.34 211 PRO A C 1
ATOM 1526 O O . PRO A 1 211 ? -12.607 18.593 -55.751 1.00 50.34 211 PRO A O 1
ATOM 1529 N N . ALA A 1 212 ? -12.055 16.741 -56.878 1.00 49.50 212 ALA A N 1
ATOM 1530 C CA . ALA A 1 212 ? -13.420 16.269 -57.054 1.00 49.50 212 ALA A CA 1
ATOM 1531 C C . ALA A 1 212 ? -13.632 14.871 -56.448 1.00 49.50 212 ALA A C 1
ATOM 1533 O O . ALA A 1 212 ? -13.257 13.855 -57.028 1.00 49.50 212 ALA A O 1
ATOM 1534 N N . GLY A 1 213 ? -14.319 14.833 -55.304 1.00 50.16 213 GLY A N 1
ATOM 1535 C CA . GLY A 1 213 ? -15.373 13.840 -55.071 1.00 50.16 213 GLY A CA 1
ATOM 1536 C C . GLY A 1 213 ? -15.031 12.485 -54.444 1.00 50.16 213 GLY A C 1
ATOM 1537 O O . GLY A 1 213 ? -15.946 11.676 -54.324 1.00 50.16 213 GLY A O 1
ATOM 1538 N N . CYS A 1 214 ? -13.807 12.211 -53.988 1.00 48.56 214 CYS A N 1
ATOM 1539 C CA . CYS A 1 214 ? -13.522 10.976 -53.240 1.00 48.56 214 CYS A CA 1
ATOM 1540 C C . CYS A 1 214 ? -13.333 11.300 -51.751 1.00 48.56 214 CYS A C 1
ATOM 1542 O O . CYS A 1 214 ? -12.395 11.994 -51.370 1.00 48.56 214 CYS A O 1
ATOM 1544 N N . GLY A 1 215 ? -14.278 10.852 -50.915 1.00 48.94 215 GLY A N 1
ATOM 1545 C CA . GLY A 1 215 ? -14.334 11.154 -49.483 1.00 48.94 215 GLY A CA 1
ATOM 1546 C C . GLY A 1 215 ? -13.021 10.825 -48.770 1.00 48.94 215 GLY A C 1
ATOM 1547 O O . GLY A 1 215 ? -12.660 9.663 -48.621 1.00 48.94 215 GLY A O 1
ATOM 1548 N N . VAL A 1 216 ? -12.329 11.863 -48.303 1.00 46.16 216 VAL A N 1
ATOM 1549 C CA . VAL A 1 216 ? -11.024 11.807 -47.615 1.00 46.16 216 VAL A CA 1
ATOM 1550 C C . VAL A 1 216 ? -11.079 11.217 -46.199 1.00 46.16 216 VAL A C 1
ATOM 1552 O O . VAL A 1 216 ? -10.079 11.208 -45.493 1.00 46.16 216 VAL A O 1
ATOM 1555 N N . ASN A 1 217 ? -12.224 10.678 -45.785 1.00 46.91 217 ASN A N 1
ATOM 1556 C CA . ASN A 1 217 ? -12.445 10.166 -44.437 1.00 46.91 217 ASN A CA 1
ATOM 1557 C C . ASN A 1 217 ? -12.739 8.665 -44.482 1.00 46.91 217 ASN A C 1
ATOM 1559 O O . ASN A 1 217 ? -13.841 8.227 -44.155 1.00 46.91 217 ASN A O 1
ATOM 1563 N N . GLN A 1 218 ? -11.766 7.858 -44.910 1.00 49.84 218 GLN A N 1
ATOM 1564 C CA . GLN A 1 218 ? -11.844 6.420 -44.663 1.00 49.84 218 GLN A CA 1
ATOM 1565 C C . GLN A 1 218 ? -11.442 6.168 -43.211 1.00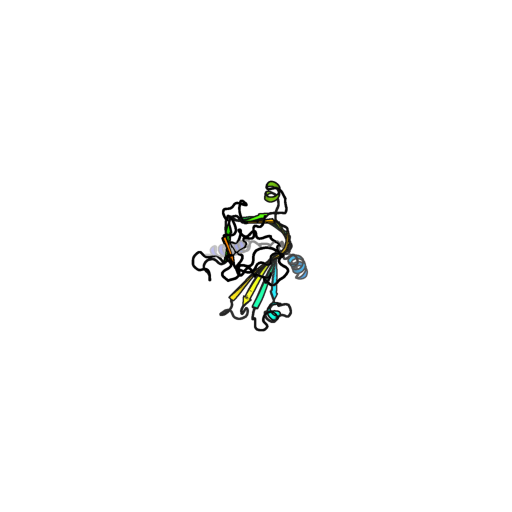 49.84 218 GLN A C 1
ATOM 1567 O O . GLN A 1 218 ? -10.266 6.190 -42.858 1.00 49.84 218 GLN A O 1
ATOM 1572 N N . ALA A 1 219 ? -12.448 5.996 -42.353 1.00 49.56 219 ALA A N 1
ATOM 1573 C CA . ALA A 1 219 ? -12.246 5.649 -40.957 1.00 49.56 219 ALA A CA 1
ATOM 1574 C C . ALA A 1 219 ? -11.554 4.283 -40.862 1.00 49.56 219 ALA A C 1
ATOM 1576 O O . ALA A 1 219 ? -12.072 3.283 -41.367 1.00 49.56 219 ALA A O 1
ATOM 1577 N N . ILE A 1 220 ? -10.403 4.237 -40.185 1.00 51.00 220 ILE A N 1
ATOM 1578 C CA . ILE A 1 220 ? -9.767 2.986 -39.772 1.00 51.00 220 ILE A CA 1
ATOM 1579 C C . ILE A 1 220 ? -10.728 2.311 -38.789 1.00 51.00 220 ILE A C 1
ATOM 1581 O O . ILE A 1 220 ? -10.783 2.632 -37.606 1.00 51.00 220 ILE A O 1
ATOM 1585 N N . THR A 1 221 ? -11.546 1.398 -39.298 1.00 45.56 221 THR A N 1
ATOM 1586 C CA . THR A 1 221 ? -12.482 0.595 -38.510 1.00 45.56 221 THR A CA 1
ATOM 1587 C C . THR A 1 221 ? -11.770 -0.684 -38.089 1.00 45.56 221 THR A C 1
ATOM 1589 O O . THR A 1 221 ? -11.998 -1.768 -38.613 1.00 45.56 221 THR A O 1
ATOM 1592 N N . GLY A 1 222 ? -10.840 -0.543 -37.145 1.00 48.66 222 GLY A N 1
ATOM 1593 C CA . GLY A 1 222 ? -10.092 -1.650 -36.558 1.00 48.66 222 GLY A CA 1
ATOM 1594 C C . GLY A 1 222 ? -9.739 -1.345 -35.107 1.00 48.66 222 GLY A C 1
ATOM 1595 O O . GLY A 1 222 ? -9.452 -0.202 -34.761 1.00 48.66 222 GLY A O 1
ATOM 1596 N N . LYS A 1 223 ? -9.780 -2.360 -34.234 1.00 42.62 223 LYS A N 1
ATOM 1597 C CA . LYS A 1 223 ? -9.301 -2.215 -32.853 1.00 42.62 223 LYS A CA 1
ATOM 1598 C C . LYS A 1 223 ? -7.777 -2.117 -32.879 1.00 42.62 223 LYS A C 1
ATOM 1600 O O . LYS A 1 223 ? -7.114 -3.131 -33.082 1.00 42.62 223 LYS A O 1
ATOM 1605 N N . ALA A 1 224 ? -7.236 -0.925 -32.650 1.00 47.28 224 ALA A N 1
ATOM 1606 C CA . ALA A 1 224 ? -5.827 -0.772 -32.315 1.00 47.28 224 ALA A CA 1
ATOM 1607 C C . ALA A 1 224 ? -5.574 -1.477 -30.973 1.00 47.28 224 ALA A C 1
ATOM 1609 O O . ALA A 1 224 ? -6.214 -1.162 -29.969 1.00 47.28 224 ALA A O 1
ATOM 1610 N N . ARG A 1 225 ? -4.690 -2.476 -30.968 1.00 46.91 225 ARG A N 1
ATOM 1611 C CA . ARG A 1 225 ? -4.155 -3.074 -29.742 1.00 46.91 225 ARG A CA 1
ATOM 1612 C C . ARG A 1 225 ? -2.782 -2.448 -29.532 1.00 46.91 225 ARG A C 1
ATOM 1614 O O . ARG A 1 225 ? -1.885 -2.708 -30.323 1.00 46.91 225 ARG A O 1
ATOM 1621 N N . GLY A 1 226 ? -2.669 -1.572 -28.540 1.00 49.56 226 GLY A N 1
ATOM 1622 C CA . GLY A 1 226 ? -1.400 -0.981 -28.128 1.00 49.56 226 GLY A CA 1
ATOM 1623 C C . GLY A 1 226 ? -0.872 -1.697 -26.892 1.00 49.56 226 GLY A C 1
ATOM 1624 O O . GLY A 1 226 ? -1.631 -1.938 -25.955 1.00 49.56 226 GLY A O 1
ATOM 1625 N N . GLU A 1 227 ? 0.410 -2.036 -26.907 1.00 47.88 227 GLU A N 1
ATOM 1626 C CA . GLU A 1 227 ? 1.169 -2.433 -25.726 1.00 47.88 227 GLU A CA 1
ATOM 1627 C C . GLU A 1 227 ? 1.838 -1.170 -25.174 1.00 47.88 227 GLU A C 1
ATOM 1629 O O . GLU A 1 227 ? 2.523 -0.455 -25.905 1.00 47.88 227 GLU A O 1
ATOM 1634 N N . ILE A 1 228 ? 1.568 -0.839 -23.910 1.00 49.84 228 ILE A N 1
ATOM 1635 C CA . ILE A 1 228 ? 2.206 0.298 -23.244 1.00 49.84 228 ILE A CA 1
ATOM 1636 C C . ILE A 1 228 ? 3.535 -0.210 -22.694 1.00 49.84 228 ILE A C 1
ATOM 1638 O O . ILE A 1 228 ? 3.571 -0.841 -21.640 1.00 49.84 228 ILE A O 1
ATOM 1642 N N . ALA A 1 229 ? 4.619 0.064 -23.414 1.00 42.97 229 ALA A N 1
ATOM 1643 C CA . ALA A 1 229 ? 5.963 -0.095 -22.882 1.00 42.97 229 ALA A CA 1
ATOM 1644 C C . ALA A 1 229 ? 6.277 1.121 -21.998 1.00 42.97 229 ALA A C 1
ATOM 1646 O O . ALA A 1 229 ? 6.422 2.237 -22.495 1.00 42.97 229 ALA A O 1
ATOM 1647 N N . LEU A 1 230 ? 6.339 0.913 -20.682 1.00 41.44 230 LEU A N 1
ATOM 1648 C CA . LEU A 1 230 ? 6.877 1.900 -19.748 1.00 41.44 230 LEU A CA 1
ATOM 1649 C C . LEU A 1 230 ? 8.406 1.770 -19.787 1.00 41.44 230 LEU A C 1
ATOM 1651 O O . LEU A 1 230 ? 8.961 0.831 -19.216 1.00 41.44 230 LEU A O 1
ATOM 1655 N N . GLY A 1 231 ? 9.052 2.649 -20.555 1.00 40.72 231 GLY A N 1
ATOM 1656 C CA . GLY A 1 231 ? 10.510 2.796 -20.619 1.00 40.72 231 GLY A CA 1
ATOM 1657 C C . GLY A 1 231 ? 11.018 3.842 -19.643 1.00 40.72 231 GLY A C 1
ATOM 1658 O O . GLY A 1 231 ? 10.303 4.853 -19.459 1.00 40.72 231 GLY A O 1
#

Mean predicted aligned error: 17.96 Å

Solvent-accessible surface area (backbone atoms only — not comparable to full-atom values): 14569 Å² total; per-residue (Å²): 142,76,68,70,64,59,52,55,53,50,52,56,57,55,59,69,74,66,67,76,79,76,74,77,69,82,78,75,74,86,70,48,74,67,53,50,47,66,64,57,71,69,52,51,63,44,78,49,75,45,48,35,85,39,90,87,34,66,60,41,78,78,36,79,83,51,50,47,20,39,44,35,42,36,32,71,46,77,46,74,42,67,46,80,38,68,66,50,74,40,62,63,56,47,97,65,35,88,87,24,37,38,32,28,32,31,38,35,32,38,14,13,83,49,96,43,72,68,48,26,75,74,26,45,17,40,26,35,41,34,32,44,32,39,34,23,29,37,72,91,36,85,92,65,50,40,80,76,45,78,46,79,52,48,80,41,78,50,53,41,80,43,66,29,87,66,97,59,98,60,92,51,20,81,78,32,80,66,84,88,79,92,70,77,93,79,87,80,88,83,86,71,77,88,76,83,82,78,84,86,63,88,77,79,80,69,100,58,97,62,100,70,91,73,81,89,75,77,75,81,88,65,88,83,84,80,83,86,79,88,125

Sequence (231 aa):
MRQFTSLQVAILALGSLCFSTAYADSTLVPMSDAELSATRGQALMSMSYIAPNDSANLEKLRDSSSNVGFYKLGLEAELEINANIRKLQLGCGGVNGAGGCDIDFDNVSLSGVADTREGRVASDAKLTNPFLEFAIKNPNSASTREVAGIRLSAEAVEGLLTIGTENSATPNGINSLSGYMVVAPQVGEATVDAARITQTGSPACGVYPSPAGCGVNQAITGKARGEIALG